Protein AF-D8S563-F1 (afdb_monomer)

Solvent-accessible surface area (backbone atoms only — not comparable to full-atom values): 16709 Å² total; per-residue (Å²): 136,87,82,85,77,80,79,77,65,87,60,56,66,58,53,52,51,52,50,50,52,52,50,52,55,51,49,51,55,50,51,52,51,53,53,51,50,54,53,48,55,52,50,52,53,48,51,53,49,52,51,52,52,51,53,52,50,51,54,51,51,54,52,50,51,51,51,53,53,51,52,50,51,52,52,50,52,51,52,53,51,51,55,51,52,53,53,52,50,56,50,50,52,51,52,49,51,56,49,52,52,51,51,51,56,49,53,55,51,49,52,55,50,53,52,52,51,51,52,51,50,52,53,49,52,54,51,51,52,54,54,48,55,54,51,51,53,54,50,54,50,51,55,50,52,49,53,49,50,50,52,66,74,57,65,84,67,80,97,70,88,80,78,92,73,89,83,87,82,89,82,82,87,83,88,86,81,75,90,88,86,79,89,77,87,84,90,81,83,89,85,91,80,84,88,84,90,81,81,88,80,91,79,89,80,90,76,90,81,82,88,81,91,81,83,82,89,82,81,82,87,81,88,77,87,76,83,85,76,86,87,82,86,87,78,87,82,90,78,85,82,73,91,81,78,92,82,88,81,90,80,89,133

Radius of gyration: 64.76 Å; Cα contacts (8 Å, |Δi|>4): 0; chains: 1; bounding box: 139×70×197 Å

Sequence (253 aa):
MASSRSKIPAYTPALVIGLVVVALLGFQTLRERNSTSAALYQKESEIVKLHLELQEVLKSSEQLQRTVSSLRAEKSKLATDTSSLNSQLAQLEKYRGSTEDRKRNLEETVQSKEEEIEELKEQLGKMQHSAEELRELKQQIRELEEKLKLAQTGGGAGVKKPEAKEFVSGLEDEDPKARNSTALEDEKEDEEARTTEESSKDEDDSKEEDEKNLEEGVEEDNEQDKLDEDSKSAELDLEEGSLGGDNNQEAAE

Organism: Selaginella moellendorffii (NCBI:txid88036)

Mean predicted aligned error: 21.42 Å

pLDDT: mean 73.64, std 22.88, range [34.81, 98.69]

Structure (mmCIF, N/CA/C/O backbone):
data_AF-D8S563-F1
#
_entry.id   AF-D8S563-F1
#
loop_
_atom_site.group_PDB
_atom_site.id
_atom_site.type_symbol
_atom_site.label_atom_id
_atom_site.label_alt_id
_atom_site.label_comp_id
_atom_site.label_asym_id
_atom_site.label_entity_id
_atom_site.label_seq_id
_atom_site.pdbx_PDB_ins_code
_atom_site.Cartn_x
_atom_site.Cartn_y
_atom_site.Cartn_z
_atom_site.occupancy
_atom_site.B_iso_or_equiv
_atom_site.auth_seq_id
_atom_site.auth_comp_id
_atom_site.auth_asym_id
_atom_site.auth_atom_id
_atom_site.pdbx_PDB_model_num
ATOM 1 N N . MET A 1 1 ? 70.559 36.689 -108.516 1.00 41.19 1 MET A N 1
ATOM 2 C CA . MET A 1 1 ? 69.805 36.557 -107.250 1.00 41.19 1 MET A CA 1
ATOM 3 C C . MET A 1 1 ? 69.569 35.074 -106.997 1.00 41.19 1 MET A C 1
ATOM 5 O O . MET A 1 1 ? 68.790 34.463 -107.715 1.00 41.19 1 MET A O 1
ATOM 9 N N . ALA A 1 2 ? 70.346 34.468 -106.096 1.00 43.31 2 ALA A N 1
ATOM 10 C CA . ALA A 1 2 ? 70.343 33.025 -105.858 1.00 43.31 2 ALA A CA 1
ATOM 11 C C . ALA A 1 2 ? 69.232 32.653 -104.864 1.00 43.31 2 ALA A C 1
ATOM 13 O O . ALA A 1 2 ? 69.252 33.082 -103.714 1.00 43.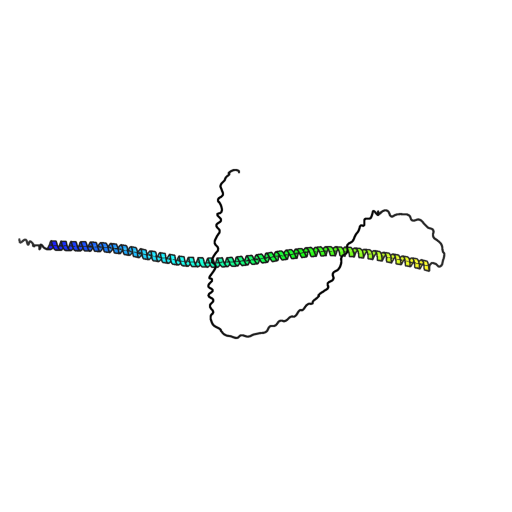31 2 ALA A O 1
ATOM 14 N N . SER A 1 3 ? 68.247 31.884 -105.329 1.00 48.09 3 SER A N 1
ATOM 15 C CA . SER A 1 3 ? 67.162 31.347 -104.507 1.00 48.09 3 SER A CA 1
ATOM 16 C C . SER A 1 3 ? 67.596 29.998 -103.931 1.00 48.09 3 SER A C 1
ATOM 18 O O . SER A 1 3 ? 67.605 28.981 -104.627 1.00 48.09 3 SER A O 1
ATOM 20 N N . SER A 1 4 ? 67.999 29.995 -102.662 1.00 50.34 4 SER A N 1
ATOM 21 C CA . SER A 1 4 ? 68.350 28.787 -101.914 1.00 50.34 4 SER A CA 1
ATOM 22 C C . SER A 1 4 ? 67.080 28.014 -101.549 1.00 50.34 4 SER A C 1
ATOM 24 O O . SER A 1 4 ? 66.474 28.249 -100.507 1.00 50.34 4 SER A O 1
ATOM 26 N N . ARG A 1 5 ? 66.651 27.090 -102.416 1.00 49.00 5 ARG A N 1
ATOM 27 C CA . ARG A 1 5 ? 65.602 26.109 -102.092 1.00 49.00 5 ARG A CA 1
ATOM 28 C C . ARG A 1 5 ? 66.186 25.039 -101.167 1.00 49.00 5 ARG A C 1
ATOM 30 O O . ARG A 1 5 ? 66.913 24.156 -101.621 1.00 49.00 5 ARG A O 1
ATOM 37 N N . SER A 1 6 ? 65.877 25.115 -99.876 1.00 57.94 6 SER A N 1
ATOM 38 C CA . SER A 1 6 ? 66.188 24.068 -98.902 1.00 57.94 6 SER A CA 1
ATOM 39 C C . SER A 1 6 ? 65.400 22.794 -99.236 1.00 57.94 6 SER A C 1
ATOM 41 O O . SER A 1 6 ? 64.171 22.777 -99.259 1.00 57.94 6 SER A O 1
ATOM 43 N N . LYS A 1 7 ? 66.117 21.706 -99.539 1.00 56.81 7 LYS A N 1
ATOM 44 C CA . LYS A 1 7 ? 65.538 20.368 -99.707 1.00 56.81 7 LYS A CA 1
ATOM 45 C C . LYS A 1 7 ? 65.300 19.787 -98.318 1.00 56.81 7 LYS A C 1
ATOM 47 O O . LYS A 1 7 ? 66.243 19.383 -97.644 1.00 56.81 7 LYS A O 1
ATOM 52 N N . ILE A 1 8 ? 64.049 19.789 -97.882 1.00 58.53 8 ILE A N 1
ATOM 53 C CA . ILE A 1 8 ? 63.638 19.147 -96.635 1.00 58.53 8 ILE A CA 1
ATOM 54 C C . ILE A 1 8 ? 63.814 17.622 -96.809 1.00 58.53 8 ILE A C 1
ATOM 56 O O . ILE A 1 8 ? 63.351 17.080 -97.816 1.00 58.53 8 ILE A O 1
ATOM 60 N N . PRO A 1 9 ? 64.489 16.912 -95.885 1.00 59.66 9 PRO A N 1
ATOM 61 C CA . PRO A 1 9 ? 64.649 15.465 -95.976 1.00 59.66 9 PRO A CA 1
ATOM 62 C C . PRO A 1 9 ? 63.290 14.762 -95.844 1.00 59.66 9 PRO A C 1
ATOM 64 O O . PRO A 1 9 ? 62.509 15.057 -94.936 1.00 59.66 9 PRO A O 1
ATOM 67 N N . ALA A 1 10 ? 63.029 13.802 -96.737 1.00 59.72 10 ALA A N 1
ATOM 68 C CA . ALA A 1 10 ? 61.751 13.095 -96.897 1.00 59.72 10 ALA A CA 1
ATOM 69 C C . ALA A 1 10 ? 61.271 12.302 -95.658 1.00 59.72 10 ALA A C 1
ATOM 71 O O . ALA A 1 10 ? 60.146 11.815 -95.640 1.00 59.72 10 ALA A O 1
ATOM 72 N N . TYR A 1 11 ? 62.093 12.204 -94.609 1.00 60.03 11 TYR A N 1
ATOM 73 C CA . TYR A 1 11 ? 61.768 11.540 -93.340 1.00 60.03 11 TYR A CA 1
ATOM 74 C C . TYR A 1 11 ? 61.097 12.461 -92.304 1.00 60.03 11 TYR A C 1
ATOM 76 O O . TYR A 1 11 ? 60.553 11.982 -91.312 1.00 60.03 11 TYR A O 1
ATOM 84 N N . THR A 1 12 ? 61.092 13.778 -92.532 1.00 63.69 12 THR A N 1
ATOM 85 C CA . THR A 1 12 ? 60.457 14.762 -91.634 1.00 63.69 12 THR A CA 1
ATOM 86 C C . THR A 1 12 ? 58.940 14.593 -91.459 1.00 63.69 12 THR A C 1
ATOM 88 O O . THR A 1 12 ? 58.505 14.641 -90.309 1.00 63.69 12 THR A O 1
ATOM 91 N N . PRO A 1 13 ? 58.109 14.332 -92.493 1.00 72.31 13 PRO A N 1
ATOM 92 C CA . PRO A 1 13 ? 56.674 14.143 -92.273 1.00 72.31 13 PRO A CA 1
ATOM 93 C C . PRO A 1 13 ? 56.365 12.857 -91.493 1.00 72.31 13 PRO A C 1
ATOM 95 O O . PRO A 1 13 ? 55.483 12.859 -90.640 1.00 72.31 13 PRO A O 1
ATOM 98 N N . ALA A 1 14 ? 57.116 11.774 -91.720 1.00 73.00 14 ALA A N 1
ATOM 99 C CA . ALA A 1 14 ? 56.900 10.498 -91.036 1.00 73.00 14 ALA A CA 1
ATOM 100 C C . ALA A 1 14 ? 57.204 10.580 -89.529 1.00 73.00 14 ALA A C 1
ATOM 102 O O . ALA A 1 14 ? 56.464 10.029 -88.716 1.00 73.00 14 ALA A O 1
ATOM 103 N N . LEU A 1 15 ? 58.254 11.313 -89.146 1.00 76.12 15 LEU A N 1
ATOM 104 C CA . LEU A 1 15 ? 58.631 11.506 -87.744 1.00 76.12 15 LEU A CA 1
ATOM 105 C C . LEU A 1 15 ? 57.594 12.363 -87.000 1.00 76.12 15 LEU A C 1
ATOM 107 O O . LEU A 1 15 ? 57.207 12.032 -85.883 1.00 76.12 15 LEU A O 1
ATOM 111 N N . VAL A 1 16 ? 57.075 13.410 -87.650 1.00 78.56 16 VAL A N 1
ATOM 112 C CA . VAL A 1 16 ? 56.000 14.247 -87.092 1.00 78.56 16 VAL A CA 1
ATOM 113 C C . VAL A 1 16 ? 54.720 13.433 -86.891 1.00 78.56 16 VAL A C 1
ATOM 115 O O . VAL A 1 16 ? 54.117 13.512 -85.824 1.00 78.56 16 VAL A O 1
ATOM 118 N N . ILE A 1 17 ? 54.334 12.601 -87.864 1.00 77.88 17 ILE A N 1
ATOM 119 C CA . ILE A 1 17 ? 53.156 11.729 -87.740 1.00 77.88 17 ILE A CA 1
ATOM 120 C C . ILE A 1 17 ? 53.335 10.726 -86.590 1.00 77.88 17 ILE A C 1
ATOM 122 O O . ILE A 1 17 ? 52.426 10.569 -85.777 1.00 77.88 17 ILE A O 1
ATOM 126 N N . GLY A 1 18 ? 54.510 10.099 -86.466 1.00 78.81 18 GLY A N 1
ATOM 127 C CA . GLY A 1 18 ? 54.807 9.187 -85.357 1.00 78.81 18 GLY A CA 1
ATOM 128 C C . GLY A 1 18 ? 54.696 9.860 -83.983 1.00 78.81 18 GLY A C 1
ATOM 129 O O . GLY A 1 18 ? 54.088 9.303 -83.070 1.00 78.81 18 GLY A O 1
ATOM 130 N N . LEU A 1 19 ? 55.206 11.087 -83.848 1.00 79.69 19 LEU A N 1
ATOM 131 C CA . LEU A 1 19 ? 55.143 11.860 -82.602 1.00 79.69 19 LEU A CA 1
ATOM 132 C C . LEU A 1 19 ? 53.696 12.245 -82.246 1.00 79.69 19 LEU A C 1
ATOM 134 O O . LEU A 1 19 ? 53.300 12.144 -81.088 1.00 79.69 19 LEU A O 1
ATOM 138 N N . VAL A 1 20 ? 52.879 12.604 -83.242 1.00 82.88 20 VAL A N 1
ATOM 139 C CA . VAL A 1 20 ? 51.449 12.902 -83.049 1.00 82.88 20 VAL A CA 1
ATOM 140 C C . VAL A 1 20 ? 50.676 11.666 -82.586 1.00 82.88 20 VAL A C 1
ATOM 142 O O . VAL A 1 20 ? 49.865 11.769 -81.670 1.00 82.88 20 VAL A O 1
ATOM 145 N N . VAL A 1 21 ? 50.940 10.489 -83.159 1.00 81.94 21 VAL A N 1
ATOM 146 C CA . VAL A 1 21 ? 50.274 9.241 -82.744 1.00 81.94 21 VAL A CA 1
ATOM 147 C C . VAL A 1 21 ? 50.657 8.859 -81.311 1.00 81.94 21 VAL A C 1
ATOM 149 O O . VAL A 1 21 ? 49.777 8.532 -80.516 1.00 81.94 21 VAL A O 1
ATOM 152 N N . VAL A 1 22 ? 51.939 8.964 -80.944 1.00 82.00 22 VAL A N 1
ATOM 153 C CA . VAL A 1 22 ? 52.400 8.719 -79.564 1.00 82.00 22 VAL A CA 1
ATOM 154 C C . VAL A 1 22 ? 51.791 9.729 -78.587 1.00 82.00 22 VAL A C 1
ATOM 156 O O . VAL A 1 22 ? 51.359 9.343 -77.503 1.00 82.00 22 VAL A O 1
ATOM 159 N N . ALA A 1 23 ? 51.687 11.003 -78.974 1.00 80.06 23 ALA A N 1
ATOM 160 C CA . ALA A 1 23 ? 51.049 12.031 -78.156 1.00 80.06 23 ALA A CA 1
ATOM 161 C C . ALA A 1 23 ? 49.544 11.776 -77.966 1.00 80.06 23 ALA A C 1
ATOM 163 O O . ALA A 1 23 ? 49.038 11.937 -76.858 1.00 80.06 23 ALA A O 1
ATOM 164 N N . LEU A 1 24 ? 48.830 11.333 -79.006 1.00 78.38 24 LEU A N 1
ATOM 165 C CA . LEU A 1 24 ? 47.406 10.992 -78.920 1.00 78.38 24 LEU A CA 1
ATOM 166 C C . LEU A 1 24 ? 47.159 9.749 -78.055 1.00 78.38 24 LEU A C 1
ATOM 168 O O . LEU A 1 24 ? 46.260 9.770 -77.216 1.00 78.38 24 LEU A O 1
ATOM 172 N N . LEU A 1 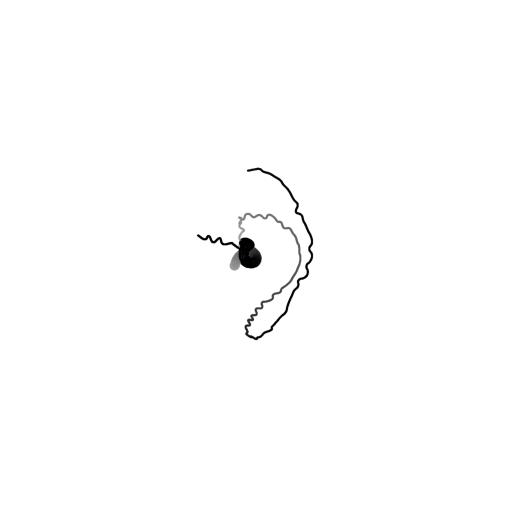25 ? 47.975 8.701 -78.206 1.00 77.56 25 LEU A N 1
ATOM 173 C CA . LEU A 1 25 ? 47.912 7.502 -77.361 1.00 77.56 25 LEU A CA 1
ATOM 174 C C . LEU A 1 25 ? 48.232 7.828 -75.895 1.00 77.56 25 LEU A C 1
ATOM 176 O O . LEU A 1 25 ? 47.520 7.382 -74.993 1.00 77.56 25 LEU A O 1
ATOM 180 N N . GLY A 1 26 ? 49.255 8.656 -75.655 1.00 76.06 26 GLY A N 1
ATOM 181 C CA . GLY A 1 26 ? 49.602 9.157 -74.325 1.00 76.06 26 GLY A CA 1
ATOM 182 C C . GLY A 1 26 ? 48.497 10.021 -73.712 1.00 76.06 26 GLY A C 1
ATOM 183 O O . GLY A 1 26 ? 48.208 9.911 -72.525 1.00 76.06 26 GLY A O 1
ATOM 184 N N . PH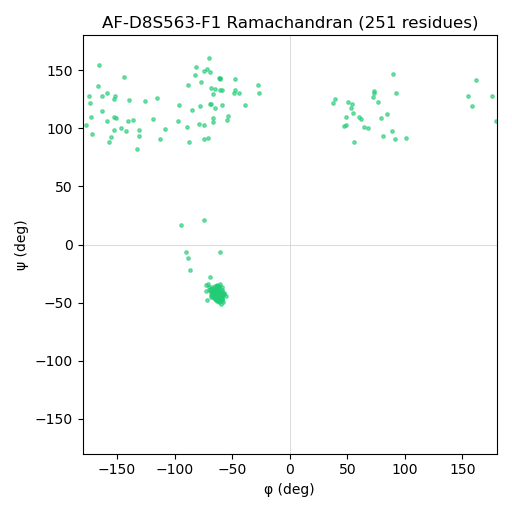E A 1 27 ? 47.819 10.843 -74.516 1.00 77.19 27 PHE A N 1
ATOM 185 C CA . PHE A 1 27 ? 46.713 11.683 -74.057 1.00 77.19 27 PHE A CA 1
ATOM 186 C C . PHE A 1 27 ? 45.457 10.871 -73.708 1.00 77.19 27 PHE A C 1
ATOM 188 O O . PHE A 1 27 ? 44.802 11.165 -72.709 1.00 77.19 27 PHE A O 1
ATOM 195 N N . GLN A 1 28 ? 45.130 9.832 -74.484 1.00 74.31 28 GLN A N 1
ATOM 196 C CA . GLN A 1 28 ? 44.014 8.928 -74.174 1.00 74.31 28 GLN A CA 1
ATOM 197 C C . GLN A 1 28 ? 44.246 8.183 -72.855 1.00 74.31 28 GLN A C 1
ATOM 199 O O . GLN A 1 28 ? 43.391 8.228 -71.972 1.00 74.31 28 GLN A O 1
ATOM 204 N N . THR A 1 29 ? 45.438 7.610 -72.670 1.00 73.38 29 THR A N 1
ATOM 205 C CA . THR A 1 29 ? 45.805 6.950 -71.405 1.00 73.38 29 THR A CA 1
ATOM 206 C C . THR A 1 29 ? 45.834 7.922 -70.223 1.00 73.38 29 THR A C 1
ATOM 208 O O . THR A 1 29 ? 45.426 7.560 -69.121 1.00 73.38 29 THR A O 1
ATOM 211 N N . LEU A 1 30 ? 46.251 9.176 -70.417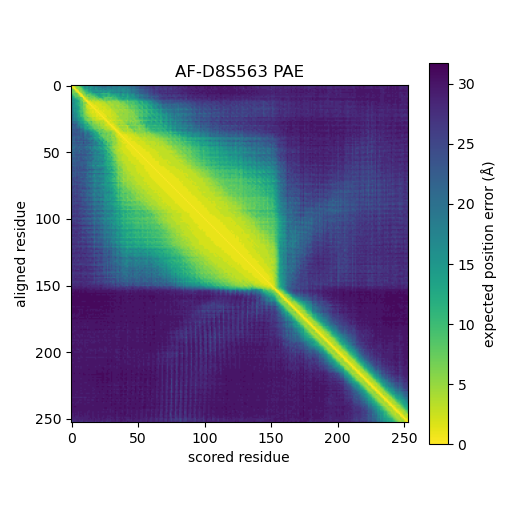 1.00 68.50 30 LEU A N 1
ATOM 212 C CA . LEU A 1 30 ? 46.225 10.188 -69.354 1.00 68.50 30 LEU A CA 1
ATOM 213 C C . LEU A 1 30 ? 44.793 10.619 -68.989 1.00 68.50 30 LEU A C 1
ATOM 215 O O . LEU A 1 30 ? 44.492 10.840 -67.816 1.00 68.50 30 LEU A O 1
ATOM 219 N N . ARG A 1 31 ? 43.892 10.699 -69.976 1.00 74.94 31 ARG A N 1
ATOM 220 C CA . ARG A 1 31 ? 42.474 11.025 -69.764 1.00 74.94 31 ARG A CA 1
ATOM 221 C C . ARG A 1 31 ? 41.752 9.932 -68.978 1.00 74.94 31 ARG A C 1
ATOM 223 O O . ARG A 1 31 ? 41.005 10.257 -68.056 1.00 74.94 31 ARG A O 1
ATOM 230 N N . GLU A 1 32 ? 41.999 8.666 -69.304 1.00 73.19 32 GLU A N 1
ATOM 231 C CA . GLU A 1 32 ? 41.456 7.526 -68.557 1.00 73.19 32 GLU A CA 1
ATOM 232 C C . GLU A 1 32 ? 41.946 7.543 -67.106 1.00 73.19 32 GLU A C 1
ATOM 234 O O . GLU A 1 32 ? 41.124 7.516 -66.190 1.00 73.19 32 GLU A O 1
ATOM 239 N N . ARG A 1 33 ? 43.255 7.736 -66.883 1.00 70.50 33 ARG A N 1
ATOM 240 C CA . ARG A 1 33 ? 43.828 7.841 -65.530 1.00 70.50 33 ARG A CA 1
ATOM 241 C C . ARG A 1 33 ? 43.227 8.990 -64.723 1.00 70.50 33 ARG A C 1
ATOM 243 O O . ARG A 1 33 ? 42.885 8.799 -63.560 1.00 70.50 33 ARG A O 1
ATOM 250 N N . ASN A 1 34 ? 43.025 10.157 -65.332 1.00 72.50 34 ASN A N 1
ATOM 251 C CA . ASN A 1 34 ? 42.395 11.289 -64.649 1.00 72.50 34 ASN A CA 1
ATOM 252 C C . ASN A 1 34 ? 40.928 11.008 -64.280 1.00 72.50 34 ASN A C 1
ATOM 254 O O . ASN A 1 34 ? 40.493 11.391 -63.196 1.00 72.50 34 ASN A O 1
ATOM 258 N N . SER A 1 35 ? 40.175 10.306 -65.136 1.00 74.69 35 SER A N 1
ATOM 259 C CA . SER A 1 35 ? 38.793 9.911 -64.829 1.00 74.69 35 SER A CA 1
ATOM 260 C C . SER A 1 35 ? 38.709 8.866 -63.712 1.00 74.69 35 SER A C 1
ATOM 262 O O . SER A 1 35 ? 37.850 8.973 -62.837 1.00 74.69 35 SER A O 1
ATOM 264 N N . THR A 1 36 ? 39.647 7.912 -63.674 1.00 79.38 36 THR A N 1
ATOM 265 C CA . THR A 1 36 ? 39.731 6.929 -62.588 1.00 79.38 36 THR A CA 1
ATOM 266 C C . THR A 1 36 ? 40.145 7.578 -61.273 1.00 79.38 36 THR A C 1
ATOM 268 O O . THR A 1 36 ? 39.578 7.244 -60.239 1.00 79.38 36 THR A O 1
ATOM 271 N N . SER A 1 37 ? 41.059 8.553 -61.296 1.00 81.00 37 SER A N 1
ATOM 272 C CA . SER A 1 37 ? 41.443 9.296 -60.091 1.00 81.00 37 SER A CA 1
ATOM 273 C C . SER A 1 37 ? 40.267 10.088 -59.522 1.00 81.00 37 SER A C 1
ATOM 275 O O . SER A 1 37 ? 40.038 10.051 -58.320 1.00 81.00 37 SER A O 1
ATOM 277 N N . ALA A 1 38 ? 39.472 10.752 -60.367 1.00 83.19 38 ALA A N 1
ATOM 278 C CA . ALA A 1 38 ? 38.276 11.469 -59.918 1.00 83.19 38 ALA A CA 1
ATOM 279 C C . ALA A 1 38 ? 37.233 10.532 -59.278 1.00 83.19 38 ALA A C 1
ATOM 281 O O . ALA A 1 38 ? 36.669 10.861 -58.234 1.00 83.19 38 ALA A O 1
ATOM 282 N N . ALA A 1 39 ? 37.015 9.348 -59.862 1.00 86.19 39 ALA A N 1
ATOM 283 C CA . ALA A 1 39 ? 36.129 8.334 -59.291 1.00 86.19 39 ALA A CA 1
ATOM 284 C C . ALA A 1 39 ? 36.654 7.786 -57.951 1.00 86.19 39 ALA A C 1
ATOM 286 O O . ALA A 1 39 ? 35.868 7.572 -57.028 1.00 86.19 39 ALA A O 1
ATOM 287 N N . LEU A 1 40 ? 37.973 7.604 -57.820 1.00 88.88 40 LEU A N 1
ATOM 288 C CA . LEU A 1 40 ? 38.608 7.200 -56.564 1.00 88.88 40 LEU A CA 1
ATOM 289 C C . LEU A 1 40 ? 38.416 8.255 -55.473 1.00 88.88 40 LEU A C 1
ATOM 291 O O . LEU A 1 40 ? 37.953 7.905 -54.394 1.00 88.88 40 LEU A O 1
ATOM 295 N N . TYR A 1 41 ? 38.651 9.538 -55.765 1.00 89.19 41 TYR A N 1
ATOM 296 C CA . TYR A 1 41 ? 38.417 10.617 -54.796 1.00 89.19 41 TYR A CA 1
ATOM 297 C C . TYR A 1 41 ? 36.962 10.679 -54.322 1.00 89.19 41 TYR A C 1
ATOM 299 O O . TYR A 1 41 ? 36.696 10.880 -53.137 1.00 89.19 41 TYR A O 1
ATOM 307 N N . GLN A 1 42 ? 36.001 10.472 -55.228 1.00 92.75 42 GLN A N 1
ATOM 308 C CA . GLN A 1 42 ? 34.591 10.408 -54.851 1.00 92.75 42 GLN A CA 1
ATOM 309 C C . GLN A 1 42 ? 34.319 9.223 -53.915 1.00 92.75 42 GLN A C 1
ATOM 311 O O . GLN A 1 42 ? 33.646 9.392 -52.897 1.00 92.75 42 GLN A O 1
ATOM 316 N N . LYS A 1 43 ? 34.867 8.043 -54.221 1.00 93.38 43 LYS A N 1
ATOM 317 C CA . LYS A 1 43 ? 34.703 6.848 -53.384 1.00 93.38 43 LYS A CA 1
ATOM 318 C C . LYS A 1 43 ? 35.371 6.999 -52.021 1.00 93.38 43 LYS A C 1
ATOM 320 O O . LYS A 1 43 ? 34.766 6.634 -51.022 1.00 93.38 43 LYS A O 1
ATOM 325 N N . GLU A 1 44 ? 36.552 7.602 -51.955 1.00 93.56 44 GLU A N 1
ATOM 326 C CA . GLU A 1 44 ? 37.215 7.934 -50.690 1.00 93.56 44 GLU A CA 1
ATOM 327 C C . GLU A 1 44 ? 36.370 8.901 -49.851 1.00 93.56 44 GLU A C 1
ATOM 329 O O . GLU A 1 44 ? 36.183 8.671 -48.657 1.00 93.56 44 GLU A O 1
ATOM 334 N N . SER A 1 45 ? 35.783 9.932 -50.468 1.00 93.75 45 SER A N 1
ATOM 335 C CA . SER A 1 45 ? 34.893 10.866 -49.763 1.00 93.75 45 SER A CA 1
ATOM 336 C C . SER A 1 45 ? 33.633 10.185 -49.211 1.00 93.75 45 SER A C 1
ATOM 338 O O . SER A 1 45 ? 33.208 10.472 -48.092 1.00 93.75 45 SER A O 1
ATOM 340 N N . GLU A 1 46 ? 33.065 9.238 -49.964 1.00 96.00 46 GLU A N 1
ATOM 341 C CA . GLU A 1 46 ? 31.904 8.443 -49.558 1.00 96.00 46 GLU A CA 1
ATOM 342 C C . GLU A 1 46 ? 32.258 7.498 -48.402 1.00 96.00 46 GLU A C 1
ATOM 344 O O . GLU A 1 46 ? 31.513 7.422 -47.428 1.00 96.00 46 GLU A O 1
ATOM 349 N N . ILE A 1 47 ? 33.427 6.850 -48.456 1.00 96.12 47 ILE A N 1
ATOM 350 C CA . ILE A 1 47 ? 33.942 6.002 -47.370 1.00 96.12 47 ILE A CA 1
ATOM 351 C C . ILE A 1 47 ? 34.119 6.816 -46.087 1.00 96.12 47 ILE A C 1
ATOM 353 O O . ILE A 1 47 ? 33.686 6.375 -45.024 1.00 96.12 47 ILE A O 1
ATOM 357 N N . VAL A 1 48 ? 34.714 8.010 -46.170 1.00 96.44 48 VAL A N 1
ATOM 358 C CA . VAL A 1 48 ? 34.879 8.892 -45.003 1.00 96.44 48 VAL A CA 1
ATOM 359 C C . VAL A 1 48 ? 33.520 9.290 -44.429 1.00 96.44 48 VAL A C 1
ATOM 361 O O . VAL A 1 48 ? 33.333 9.241 -43.215 1.00 96.44 48 VAL A O 1
ATOM 364 N N . LYS A 1 49 ? 32.550 9.632 -45.285 1.00 97.00 49 LYS A N 1
ATOM 365 C CA . LYS A 1 49 ? 31.194 9.978 -44.848 1.00 97.00 49 LYS A CA 1
ATOM 366 C C . LYS A 1 49 ? 30.508 8.808 -44.134 1.00 97.00 49 LYS A C 1
ATOM 368 O O . LYS A 1 49 ? 30.016 8.989 -43.025 1.00 97.00 49 LYS A O 1
ATOM 373 N N . LEU A 1 50 ? 30.529 7.616 -44.729 1.00 97.31 50 LEU A N 1
ATOM 374 C CA . LEU A 1 50 ? 29.954 6.409 -44.128 1.00 97.31 50 LEU A CA 1
ATOM 375 C C . LEU A 1 50 ? 30.637 6.050 -42.806 1.00 97.31 50 LEU A C 1
ATOM 377 O O . LEU A 1 50 ? 29.973 5.616 -41.871 1.00 97.31 50 LEU A O 1
ATOM 381 N N . HIS A 1 51 ? 31.952 6.251 -42.701 1.00 96.25 51 HIS A N 1
ATOM 382 C CA . HIS A 1 51 ? 32.681 6.011 -41.459 1.00 96.25 51 HIS A CA 1
ATOM 383 C C . HIS A 1 51 ? 32.221 6.946 -40.332 1.00 96.25 51 HIS A C 1
ATOM 385 O O . HIS A 1 51 ? 32.036 6.498 -39.201 1.00 96.25 51 HIS A O 1
ATOM 391 N N . LEU A 1 52 ? 31.987 8.226 -40.642 1.00 97.00 52 LEU A N 1
ATOM 392 C CA . LEU A 1 52 ? 31.457 9.196 -39.681 1.00 97.00 52 LEU A CA 1
ATOM 393 C C . LEU A 1 52 ? 30.025 8.852 -39.254 1.00 97.00 52 LEU A C 1
ATOM 395 O O . LEU A 1 52 ? 29.745 8.835 -38.057 1.00 97.00 52 LEU A O 1
ATOM 399 N N . GLU A 1 53 ? 29.150 8.520 -40.207 1.00 97.31 53 GLU A N 1
ATOM 400 C CA . GLU A 1 53 ? 27.772 8.095 -39.919 1.00 97.31 53 GLU A CA 1
ATOM 401 C C . GLU A 1 53 ? 27.752 6.831 -39.047 1.00 97.31 53 GLU A C 1
ATOM 403 O O . GLU A 1 53 ? 27.023 6.765 -38.060 1.00 97.31 53 GLU A O 1
ATOM 408 N N . LEU A 1 54 ? 28.607 5.847 -39.341 1.00 97.19 54 LEU A N 1
ATOM 409 C CA . LEU A 1 54 ? 28.716 4.623 -38.548 1.00 97.19 54 LEU A CA 1
ATOM 410 C C . LEU A 1 54 ? 29.197 4.919 -37.121 1.00 97.19 54 LEU A C 1
ATOM 412 O O . LEU A 1 54 ? 28.666 4.357 -36.163 1.00 97.19 54 LEU A O 1
ATOM 416 N N . GLN A 1 55 ? 30.157 5.830 -36.956 1.00 97.38 55 GLN A N 1
ATOM 417 C CA . GLN A 1 55 ? 30.626 6.245 -35.634 1.00 97.38 55 GLN A CA 1
ATOM 418 C C . GLN A 1 55 ? 29.528 6.961 -34.830 1.00 97.38 55 GLN A C 1
ATOM 420 O O . GLN A 1 55 ? 29.427 6.770 -33.616 1.00 97.38 55 GLN A O 1
ATOM 425 N N . GLU A 1 56 ? 28.708 7.785 -35.480 1.00 97.25 56 GLU A N 1
ATOM 426 C CA . GLU A 1 56 ? 27.565 8.448 -34.850 1.00 97.25 56 GLU A CA 1
ATOM 427 C C . GLU A 1 56 ? 26.486 7.441 -34.436 1.00 97.25 56 GLU A C 1
ATOM 429 O O . GLU A 1 56 ? 26.036 7.456 -33.288 1.00 97.25 56 GLU A O 1
ATOM 434 N N . VAL A 1 57 ? 26.150 6.500 -35.323 1.00 97.44 57 VAL A N 1
ATOM 435 C CA . VAL A 1 57 ? 25.211 5.413 -35.025 1.00 97.44 57 VAL A CA 1
ATOM 436 C C . VAL A 1 57 ? 25.704 4.585 -33.839 1.00 97.44 57 VAL A C 1
ATOM 438 O O . VAL A 1 57 ? 24.926 4.349 -32.917 1.00 97.44 57 VAL A O 1
ATOM 441 N N . LEU A 1 58 ? 26.987 4.214 -33.789 1.00 97.00 58 LEU A N 1
ATOM 442 C CA . LEU A 1 58 ? 27.556 3.482 -32.651 1.00 97.00 58 LEU A CA 1
ATOM 443 C C . LEU A 1 58 ? 27.415 4.258 -31.336 1.00 97.00 58 LEU A C 1
ATOM 445 O O . LEU A 1 58 ? 26.939 3.700 -30.349 1.00 97.00 58 LEU A O 1
ATOM 449 N N . LYS A 1 59 ? 27.746 5.556 -31.325 1.00 97.31 59 LYS A N 1
ATOM 450 C CA . LYS A 1 59 ? 27.574 6.405 -30.132 1.00 97.31 59 LYS A CA 1
ATOM 451 C C . LYS A 1 59 ? 26.114 6.468 -29.685 1.00 97.31 59 LYS A C 1
ATOM 453 O O . LYS A 1 59 ? 25.837 6.344 -28.493 1.00 97.31 59 LYS A O 1
ATOM 458 N N . SER A 1 60 ? 25.187 6.633 -30.628 1.00 97.88 60 SER A N 1
ATOM 459 C CA . SER A 1 60 ? 23.752 6.663 -30.330 1.00 97.88 60 SER A CA 1
ATOM 460 C C . SER A 1 60 ? 23.250 5.315 -29.797 1.00 97.88 60 SER A C 1
ATOM 462 O O . SER A 1 60 ? 22.482 5.278 -28.838 1.00 97.88 60 SER A O 1
ATOM 464 N N . SER A 1 61 ? 23.752 4.203 -30.345 1.00 97.69 61 SER A N 1
ATOM 465 C CA . SER A 1 61 ? 23.427 2.845 -29.909 1.00 97.69 61 SER A CA 1
ATOM 466 C C . SER A 1 61 ? 23.918 2.585 -28.487 1.00 97.69 61 SER A C 1
ATOM 468 O O . SER A 1 61 ? 23.172 2.046 -27.673 1.00 97.69 61 SER A O 1
ATOM 470 N N . GLU A 1 62 ? 25.139 3.006 -28.147 1.00 98.00 62 GLU A N 1
ATOM 471 C CA . GLU A 1 62 ? 25.658 2.905 -26.778 1.00 98.00 62 GLU A CA 1
ATOM 472 C C . GLU A 1 62 ? 24.832 3.735 -25.789 1.00 98.00 62 GLU A C 1
ATOM 474 O O . GLU A 1 62 ? 24.526 3.276 -24.687 1.00 98.00 62 GLU A O 1
ATOM 479 N N . GLN A 1 63 ? 24.452 4.959 -26.168 1.00 97.94 63 GLN A N 1
ATOM 480 C CA . GLN A 1 63 ? 23.594 5.808 -25.341 1.00 97.94 63 GLN A CA 1
ATOM 481 C C . GLN A 1 63 ? 22.227 5.163 -25.118 1.00 97.94 63 GLN A C 1
ATOM 483 O O . GLN A 1 63 ? 21.765 5.098 -23.979 1.00 97.94 63 GLN A O 1
ATOM 488 N N . LEU A 1 64 ? 21.613 4.633 -26.176 1.00 98.19 64 LEU A N 1
ATOM 489 C CA . LEU A 1 64 ? 20.329 3.948 -26.093 1.00 98.19 64 LEU A CA 1
ATOM 490 C C . LEU A 1 64 ? 20.418 2.681 -25.234 1.00 98.19 64 LEU A C 1
ATOM 492 O O . LEU A 1 64 ? 19.534 2.401 -24.431 1.00 98.19 64 LEU A O 1
ATOM 496 N N . GLN A 1 65 ? 21.511 1.926 -25.336 1.00 98.38 65 GLN A N 1
ATOM 497 C CA . GLN A 1 65 ? 21.729 0.762 -24.485 1.00 98.38 65 GLN A CA 1
ATOM 498 C C . GLN A 1 65 ? 21.833 1.157 -23.005 1.00 98.38 65 GLN A C 1
ATOM 500 O O . GLN A 1 65 ? 21.260 0.482 -22.147 1.00 98.38 65 GLN A O 1
ATOM 505 N N . ARG A 1 66 ? 22.515 2.267 -22.690 1.00 98.00 66 ARG A N 1
ATOM 506 C CA . ARG A 1 66 ? 22.593 2.792 -21.316 1.00 98.00 66 ARG A CA 1
ATOM 507 C C . ARG A 1 66 ? 21.223 3.222 -20.794 1.00 98.00 66 ARG A C 1
ATOM 509 O O . ARG A 1 66 ? 20.876 2.861 -19.671 1.00 98.00 66 ARG A O 1
ATOM 516 N N . THR A 1 67 ? 20.426 3.939 -21.590 1.00 98.25 67 THR A N 1
ATOM 517 C CA . THR A 1 67 ? 19.084 4.376 -21.164 1.00 98.25 67 THR A CA 1
ATOM 518 C C . THR A 1 67 ? 18.145 3.195 -20.960 1.00 98.25 67 THR A C 1
ATOM 520 O O . THR A 1 67 ? 17.448 3.142 -19.951 1.00 98.25 67 THR A O 1
ATOM 523 N N . VAL A 1 68 ? 18.176 2.201 -21.849 1.00 98.44 68 VAL A N 1
ATOM 524 C CA . VAL A 1 68 ? 17.384 0.974 -21.706 1.00 98.44 68 VAL A CA 1
ATOM 525 C C . VAL A 1 68 ? 17.762 0.217 -20.430 1.00 98.44 68 VAL A C 1
ATOM 527 O O . VAL A 1 68 ? 16.875 -0.239 -19.708 1.00 98.44 68 VAL A O 1
ATOM 530 N N . SER A 1 69 ? 19.052 0.098 -20.112 1.00 98.25 69 SER A N 1
ATOM 531 C CA . SER A 1 69 ? 19.498 -0.533 -18.862 1.00 98.25 69 SER A CA 1
ATOM 532 C C . SER A 1 69 ? 19.035 0.241 -17.624 1.00 98.25 69 SER A C 1
ATOM 534 O O . SER A 1 69 ? 18.543 -0.374 -16.680 1.00 98.25 69 SER A O 1
ATOM 536 N N . SER A 1 70 ? 19.111 1.577 -17.649 1.00 98.38 70 SER A N 1
ATOM 537 C CA . SER A 1 70 ? 18.607 2.433 -16.564 1.00 98.38 70 SER A CA 1
ATOM 538 C C . SER A 1 70 ? 17.103 2.254 -16.355 1.00 98.38 70 SER A C 1
ATOM 540 O O . SER A 1 70 ? 16.658 2.006 -15.239 1.00 98.38 70 SER A O 1
ATOM 542 N N . LEU A 1 71 ? 16.319 2.287 -17.436 1.00 98.44 71 LEU A N 1
ATOM 543 C CA . LEU A 1 71 ? 14.868 2.101 -17.377 1.00 98.44 71 LEU A CA 1
ATOM 544 C C . LEU A 1 71 ? 14.481 0.709 -16.869 1.00 98.44 71 LEU A C 1
ATOM 546 O O . LEU A 1 71 ? 13.502 0.567 -16.141 1.00 98.44 71 LEU A O 1
ATOM 550 N N . ARG A 1 72 ? 15.243 -0.335 -17.218 1.00 98.38 72 ARG A N 1
ATOM 551 C CA . ARG A 1 72 ? 15.026 -1.680 -16.659 1.00 98.38 72 ARG A CA 1
ATOM 552 C C . ARG A 1 72 ? 15.285 -1.717 -15.156 1.00 98.38 72 ARG A C 1
ATOM 554 O O . ARG A 1 72 ? 14.498 -2.330 -14.438 1.00 98.38 72 ARG A O 1
ATOM 561 N N . ALA A 1 73 ? 16.345 -1.060 -14.686 1.00 98.19 73 ALA A N 1
ATOM 562 C CA . ALA A 1 73 ? 16.646 -0.970 -13.261 1.00 98.19 73 ALA A CA 1
ATOM 563 C C . ALA A 1 73 ? 15.546 -0.208 -12.501 1.00 98.19 73 ALA A C 1
ATOM 565 O O . ALA A 1 73 ? 15.056 -0.693 -11.483 1.00 98.19 73 ALA A O 1
ATOM 566 N N . GLU A 1 74 ? 15.091 0.928 -13.034 1.00 98.56 74 GLU A N 1
ATOM 567 C CA . GLU A 1 74 ? 13.981 1.699 -12.462 1.00 98.56 74 GLU A CA 1
ATOM 568 C C . GLU A 1 74 ? 12.674 0.905 -12.443 1.00 98.56 74 GLU A C 1
ATOM 570 O O . GLU A 1 74 ? 11.994 0.868 -11.420 1.00 98.56 74 GLU A O 1
ATOM 575 N N . LYS A 1 75 ? 12.344 0.206 -13.536 1.00 98.50 75 LYS A N 1
ATOM 576 C CA . LYS A 1 75 ? 11.166 -0.668 -13.599 1.00 98.50 75 LYS A CA 1
ATOM 577 C C . LYS A 1 75 ? 11.226 -1.767 -12.538 1.00 98.50 75 LYS A C 1
ATOM 579 O O . LYS A 1 75 ? 10.212 -2.046 -11.904 1.00 98.50 75 LYS A O 1
ATOM 584 N N . SER A 1 76 ? 12.392 -2.385 -12.353 1.00 98.12 76 SER A N 1
ATOM 585 C CA . SER A 1 76 ? 12.596 -3.413 -11.327 1.00 98.12 76 SER A CA 1
ATOM 586 C C . SER A 1 76 ? 12.370 -2.845 -9.924 1.00 98.12 76 SER A C 1
ATOM 588 O O . SER A 1 76 ? 11.583 -3.394 -9.157 1.00 98.12 76 SER A O 1
ATOM 590 N N . LYS A 1 77 ? 12.963 -1.681 -9.628 1.00 98.56 77 LYS A N 1
ATOM 591 C CA . LYS A 1 77 ? 12.769 -0.978 -8.355 1.00 98.56 77 LYS A CA 1
ATOM 592 C C . LYS A 1 77 ? 11.298 -0.626 -8.109 1.00 98.56 77 LYS A C 1
ATOM 594 O O . LYS A 1 77 ? 10.772 -0.849 -7.025 1.00 98.56 77 LYS A O 1
ATOM 599 N N . LEU A 1 78 ? 10.603 -0.123 -9.126 1.00 98.38 78 LEU A N 1
ATOM 600 C CA . LEU A 1 78 ? 9.189 0.215 -8.993 1.00 98.38 78 LEU A CA 1
ATOM 601 C C . LEU A 1 78 ? 8.326 -1.031 -8.740 1.00 98.38 78 LEU A C 1
ATOM 603 O O . LEU A 1 78 ? 7.369 -0.973 -7.968 1.00 98.38 78 LEU A O 1
ATOM 607 N N . ALA A 1 79 ? 8.670 -2.168 -9.350 1.00 98.31 79 ALA A N 1
ATOM 608 C CA . ALA A 1 79 ? 7.992 -3.434 -9.095 1.00 98.31 79 ALA A CA 1
ATOM 609 C C . ALA A 1 79 ? 8.195 -3.908 -7.646 1.00 98.31 79 ALA A C 1
ATOM 611 O O . ALA A 1 79 ? 7.228 -4.320 -7.001 1.00 98.31 79 ALA A O 1
ATOM 612 N N . THR A 1 80 ? 9.414 -3.795 -7.104 1.00 98.31 80 THR A N 1
ATOM 613 C CA . THR A 1 80 ? 9.682 -4.137 -5.698 1.00 98.31 80 THR A CA 1
ATOM 614 C C . THR A 1 80 ? 8.952 -3.206 -4.735 1.00 98.31 80 THR A C 1
ATOM 616 O O . THR A 1 80 ? 8.336 -3.679 -3.780 1.00 98.31 80 THR A O 1
ATOM 619 N N . ASP A 1 81 ? 8.941 -1.901 -5.019 1.00 98.50 81 ASP A N 1
ATOM 620 C CA . ASP A 1 81 ? 8.243 -0.906 -4.200 1.00 98.50 81 ASP A CA 1
ATOM 621 C C . ASP A 1 81 ? 6.728 -1.166 -4.201 1.00 98.50 81 ASP A C 1
ATOM 623 O O . ASP A 1 81 ? 6.090 -1.166 -3.149 1.00 98.50 81 ASP A O 1
ATOM 627 N N . THR A 1 82 ? 6.158 -1.491 -5.367 1.00 98.44 82 THR A N 1
ATOM 628 C CA . THR A 1 82 ? 4.738 -1.858 -5.507 1.00 98.44 82 THR A CA 1
ATOM 629 C C . THR A 1 82 ? 4.401 -3.112 -4.699 1.00 98.44 82 THR A C 1
ATOM 631 O O . THR A 1 82 ? 3.398 -3.143 -3.987 1.00 98.44 82 THR A O 1
ATOM 634 N N . SER A 1 83 ? 5.245 -4.146 -4.761 1.00 98.06 83 SER A N 1
ATOM 635 C CA . SER A 1 83 ? 5.051 -5.368 -3.973 1.00 98.06 83 SER A CA 1
ATOM 636 C C . SER A 1 83 ? 5.110 -5.096 -2.466 1.00 98.06 83 SER A C 1
ATOM 638 O O . SER A 1 83 ? 4.319 -5.657 -1.707 1.00 98.06 83 SER A O 1
ATOM 640 N N . SER A 1 84 ? 6.031 -4.232 -2.031 1.00 98.38 84 SER A N 1
ATOM 641 C CA . SER A 1 84 ? 6.163 -3.824 -0.630 1.00 98.38 84 SER A CA 1
ATOM 642 C C . SER A 1 84 ? 4.918 -3.075 -0.145 1.00 98.38 84 SER A C 1
ATOM 644 O O . SER A 1 84 ? 4.335 -3.440 0.877 1.00 98.38 84 SER A O 1
ATOM 646 N N . LEU A 1 85 ? 4.445 -2.096 -0.924 1.00 98.44 85 LEU A N 1
ATOM 647 C CA . LEU A 1 85 ? 3.232 -1.333 -0.618 1.00 98.44 85 LEU A CA 1
ATOM 648 C C . LEU A 1 85 ? 1.990 -2.227 -0.539 1.00 98.44 85 LEU A C 1
ATOM 650 O O . LEU A 1 85 ? 1.199 -2.086 0.390 1.00 98.44 85 LEU A O 1
ATOM 654 N N . ASN A 1 86 ? 1.841 -3.189 -1.452 1.00 98.25 86 ASN A N 1
ATOM 655 C CA . ASN A 1 86 ? 0.731 -4.143 -1.407 1.00 98.25 86 ASN A CA 1
ATOM 656 C C . ASN A 1 86 ? 0.766 -5.016 -0.143 1.00 98.25 86 ASN A C 1
ATOM 658 O O . ASN A 1 86 ? -0.274 -5.267 0.464 1.00 98.25 86 ASN A O 1
ATOM 662 N N . SER A 1 87 ? 1.955 -5.446 0.292 1.00 97.94 87 SER A N 1
ATOM 663 C CA . SER A 1 87 ? 2.116 -6.196 1.544 1.00 97.94 87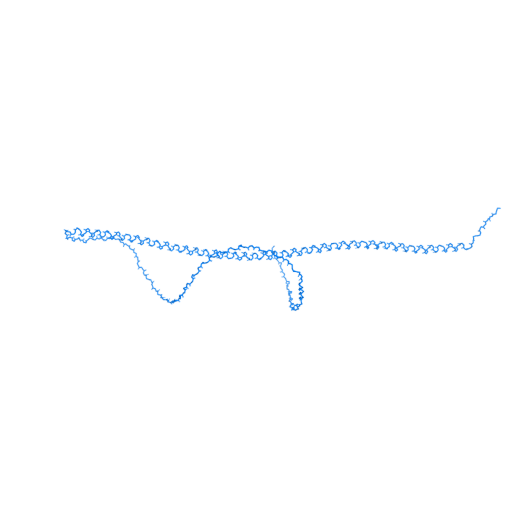 SER A CA 1
ATOM 664 C C . SER A 1 87 ? 1.732 -5.352 2.765 1.00 97.94 87 SER A C 1
ATOM 666 O O . SER A 1 87 ? 0.999 -5.818 3.640 1.00 97.94 87 SER A O 1
ATOM 668 N N . GLN A 1 88 ? 2.161 -4.087 2.804 1.00 98.44 88 GLN A N 1
ATOM 669 C CA . GLN A 1 88 ? 1.787 -3.152 3.869 1.00 98.44 88 GLN A CA 1
ATOM 670 C C . GLN A 1 88 ? 0.277 -2.893 3.900 1.00 98.44 88 GLN A C 1
ATOM 672 O O . GLN A 1 88 ? -0.323 -2.901 4.974 1.00 98.44 88 GLN A O 1
ATOM 677 N N . LEU A 1 89 ? -0.351 -2.722 2.734 1.00 98.44 89 LEU A N 1
ATOM 678 C CA . LEU A 1 89 ? -1.795 -2.533 2.619 1.00 98.44 89 LEU A CA 1
ATOM 679 C C . LEU A 1 89 ? -2.559 -3.744 3.169 1.00 98.44 89 LEU A C 1
ATOM 681 O O . LEU A 1 89 ? -3.444 -3.574 4.005 1.00 98.44 89 LEU A O 1
ATOM 685 N N . ALA A 1 90 ? -2.154 -4.963 2.804 1.00 97.94 90 ALA A N 1
ATOM 686 C CA . ALA A 1 90 ? -2.767 -6.184 3.323 1.00 97.94 90 ALA A CA 1
ATOM 687 C C . ALA A 1 90 ? -2.621 -6.321 4.853 1.00 97.94 90 ALA A C 1
ATOM 689 O O . ALA A 1 90 ? -3.524 -6.816 5.529 1.00 97.94 90 ALA A O 1
ATOM 690 N N . GLN A 1 91 ? -1.495 -5.882 5.428 1.00 98.31 91 GLN A N 1
ATOM 691 C CA . GLN A 1 91 ? -1.318 -5.856 6.885 1.00 98.31 91 GLN A CA 1
ATOM 692 C C . GLN A 1 91 ? -2.237 -4.828 7.551 1.00 98.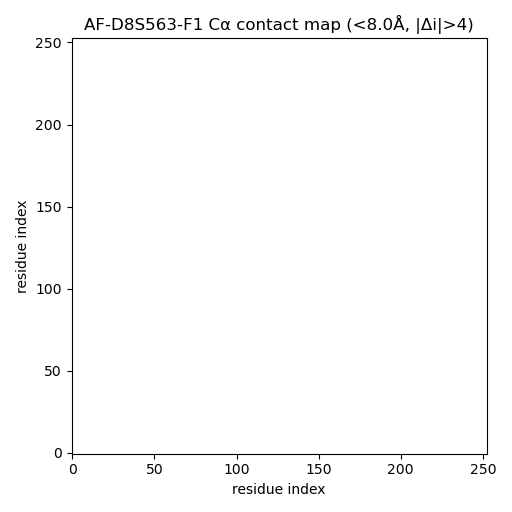31 91 GLN A C 1
ATOM 694 O O . GLN A 1 91 ? -2.873 -5.138 8.558 1.00 98.31 91 GLN A O 1
ATOM 699 N N . LEU A 1 92 ? -2.350 -3.625 6.982 1.00 98.31 92 LEU A N 1
ATOM 700 C CA . LEU A 1 92 ? -3.237 -2.582 7.497 1.00 98.31 92 LEU A CA 1
ATOM 701 C C . LEU A 1 92 ? -4.708 -2.999 7.454 1.00 98.31 92 LEU A C 1
ATOM 703 O O . LEU A 1 92 ? -5.436 -2.745 8.411 1.00 98.31 92 LEU A O 1
ATOM 707 N N . GLU A 1 93 ? -5.144 -3.687 6.400 1.00 98.12 93 GLU A N 1
ATOM 708 C CA . GLU A 1 93 ? -6.506 -4.221 6.313 1.00 98.12 93 GLU A CA 1
ATOM 709 C C . GLU A 1 93 ? -6.792 -5.255 7.407 1.00 98.12 93 GLU A C 1
ATOM 711 O O . GLU A 1 93 ? -7.852 -5.209 8.035 1.00 98.12 93 GLU A O 1
ATOM 716 N N . LYS A 1 94 ? -5.827 -6.134 7.709 1.00 98.12 94 LYS A N 1
ATOM 717 C CA . LYS A 1 94 ? -5.937 -7.080 8.831 1.00 98.12 94 LYS A CA 1
ATOM 718 C C . LYS A 1 94 ? -6.039 -6.361 10.174 1.00 98.12 94 LYS A C 1
ATOM 720 O O . LYS A 1 94 ? -6.889 -6.713 10.991 1.00 98.12 94 LYS A O 1
ATOM 725 N N . TYR A 1 95 ? -5.203 -5.348 10.407 1.00 98.31 95 TYR A N 1
ATOM 726 C CA . TYR A 1 95 ? -5.272 -4.559 11.638 1.00 98.31 95 TYR A CA 1
ATOM 727 C C . TYR A 1 95 ? -6.592 -3.802 11.765 1.00 98.31 95 TYR A C 1
ATOM 729 O O . TYR A 1 95 ? -7.145 -3.741 12.865 1.00 98.31 95 TYR A O 1
ATOM 737 N N . ARG A 1 96 ? -7.125 -3.272 10.657 1.00 98.19 96 ARG A N 1
ATOM 738 C CA . ARG A 1 96 ? -8.443 -2.630 10.635 1.00 98.19 96 ARG A CA 1
ATOM 739 C C . ARG A 1 96 ? -9.529 -3.615 11.062 1.00 98.19 96 ARG A C 1
ATOM 741 O O . ARG A 1 96 ? -10.251 -3.308 12.002 1.00 98.19 96 ARG A O 1
ATOM 748 N N . GLY A 1 97 ? -9.578 -4.800 10.448 1.00 98.12 97 GLY A N 1
ATOM 749 C CA . GLY A 1 97 ? -10.555 -5.838 10.799 1.00 98.12 97 GLY A CA 1
ATOM 750 C C . GLY A 1 97 ? -10.471 -6.243 12.273 1.00 98.12 97 GLY A C 1
ATOM 751 O O . GLY A 1 97 ? -11.456 -6.165 12.995 1.00 98.12 97 GLY A O 1
ATOM 752 N N . SER A 1 98 ? -9.264 -6.533 12.772 1.00 98.31 98 SER A N 1
ATOM 753 C CA . SER A 1 98 ? -9.070 -6.869 14.191 1.00 98.31 98 SER A CA 1
ATOM 754 C C . SER A 1 98 ? -9.485 -5.739 15.143 1.00 98.31 98 SER A C 1
ATOM 756 O O . SER A 1 98 ? -9.959 -6.000 16.250 1.00 98.31 98 SER A O 1
ATOM 758 N N . THR A 1 99 ? -9.305 -4.480 14.739 1.00 98.19 99 THR A N 1
ATOM 759 C CA . THR A 1 99 ? -9.718 -3.320 15.540 1.00 98.19 99 THR A CA 1
ATOM 760 C C . THR A 1 99 ? -11.238 -3.166 15.548 1.00 98.19 99 THR A C 1
ATOM 762 O O . THR A 1 99 ? -11.806 -2.887 16.602 1.00 98.19 99 THR A O 1
ATOM 765 N N . GLU A 1 100 ? -11.902 -3.383 14.411 1.00 98.38 100 GLU A N 1
ATOM 766 C CA . GLU A 1 100 ? -13.366 -3.385 14.307 1.00 98.38 100 GLU A CA 1
ATOM 767 C C . GLU A 1 100 ? -13.981 -4.501 15.165 1.00 98.38 100 GLU A C 1
ATOM 769 O O . GLU A 1 100 ? -14.898 -4.228 15.940 1.00 98.38 100 GLU A O 1
ATOM 774 N N . ASP A 1 101 ? -13.412 -5.709 15.133 1.00 98.31 101 ASP A N 1
ATOM 775 C CA . ASP A 1 101 ? -13.850 -6.833 15.971 1.00 98.31 101 ASP A CA 1
ATOM 776 C C . ASP A 1 101 ? -13.699 -6.521 17.467 1.00 98.31 101 ASP A C 1
ATOM 778 O O . ASP A 1 101 ? -14.620 -6.720 18.259 1.00 98.31 101 ASP A O 1
ATOM 782 N N . ARG A 1 102 ? -12.547 -5.969 17.875 1.00 98.38 102 ARG A N 1
ATOM 783 C CA . ARG A 1 102 ? -12.321 -5.550 19.269 1.00 98.38 102 ARG A CA 1
ATOM 784 C C . ARG A 1 102 ? -13.302 -4.472 19.706 1.00 98.38 102 ARG A C 1
ATOM 786 O O . ARG A 1 102 ? -13.790 -4.523 20.831 1.00 98.38 102 ARG A O 1
ATOM 793 N N . LYS A 1 103 ? -13.581 -3.500 18.835 1.00 98.50 103 LYS A N 1
ATOM 794 C CA . LYS A 1 103 ? -14.554 -2.440 19.105 1.00 98.50 103 LYS A CA 1
ATOM 795 C C . LYS A 1 103 ? -15.942 -3.036 19.334 1.00 98.50 103 LYS A C 1
ATOM 797 O O . LYS A 1 103 ? -16.565 -2.704 20.336 1.00 98.50 103 LYS A O 1
ATOM 802 N N . ARG A 1 104 ? -16.386 -3.944 18.462 1.00 98.38 104 ARG A N 1
ATOM 803 C CA . ARG A 1 104 ? -17.672 -4.632 18.605 1.00 98.38 104 ARG A CA 1
ATOM 804 C C . ARG A 1 104 ? -17.763 -5.399 19.926 1.00 98.38 104 ARG A C 1
ATOM 806 O O . ARG A 1 104 ? -18.729 -5.232 20.659 1.00 98.38 104 ARG A O 1
ATOM 813 N N . ASN A 1 105 ? -16.738 -6.180 20.263 1.00 98.50 105 ASN A N 1
ATOM 814 C CA . ASN A 1 105 ? -16.717 -6.941 21.516 1.00 98.50 105 ASN A CA 1
ATOM 815 C C . ASN A 1 105 ? -16.774 -6.023 22.748 1.00 98.50 105 ASN A C 1
ATOM 817 O O . ASN A 1 105 ? -17.405 -6.357 23.751 1.00 98.50 105 ASN A O 1
ATOM 821 N N . LEU A 1 106 ? -16.116 -4.860 22.685 1.00 98.56 106 LEU A N 1
ATOM 822 C CA . LEU A 1 106 ? -16.197 -3.851 23.740 1.00 98.56 106 LEU A CA 1
ATOM 823 C C . LEU A 1 106 ? -17.598 -3.245 23.842 1.00 98.56 106 LEU A C 1
ATOM 825 O O . LEU A 1 106 ? -18.088 -3.094 24.955 1.00 98.56 106 LEU A O 1
ATOM 829 N N . GLU A 1 107 ? -18.248 -2.930 22.720 1.00 98.50 107 GLU A N 1
ATOM 830 C CA . GLU A 1 107 ? -19.631 -2.431 22.703 1.00 98.50 107 GLU A CA 1
ATOM 831 C C . GLU A 1 107 ? -20.598 -3.448 23.333 1.00 98.50 107 GLU A C 1
ATOM 833 O O . GLU A 1 107 ? -21.375 -3.083 24.213 1.00 98.50 107 GLU A O 1
ATOM 838 N N . GLU A 1 108 ? -20.486 -4.730 22.973 1.00 98.44 108 GLU A N 1
ATOM 839 C CA . GLU A 1 108 ? -21.289 -5.816 23.560 1.00 98.44 108 GLU A CA 1
ATOM 840 C C . GLU A 1 108 ? -21.025 -5.969 25.071 1.00 98.44 108 GLU A C 1
ATOM 842 O O . GLU A 1 108 ? -21.955 -6.107 25.868 1.00 98.44 108 GLU A O 1
ATOM 847 N N . THR A 1 109 ? -19.759 -5.874 25.494 1.00 98.56 109 THR A N 1
ATOM 848 C CA . THR A 1 109 ? -19.385 -5.937 26.918 1.00 98.56 109 THR A CA 1
ATOM 849 C C . THR A 1 109 ? -19.950 -4.756 27.705 1.00 98.56 109 THR A C 1
ATOM 851 O O . THR A 1 109 ? -20.436 -4.937 28.821 1.00 98.56 109 THR A O 1
ATOM 854 N N . VAL A 1 110 ? -19.887 -3.544 27.145 1.00 98.62 110 VAL A N 1
ATOM 855 C CA . VAL A 1 110 ? -20.435 -2.339 27.780 1.00 98.62 110 VAL A CA 1
ATOM 856 C C . VAL A 1 110 ? -21.942 -2.472 27.945 1.00 98.62 110 VAL A C 1
ATOM 858 O O . VAL A 1 110 ? -22.427 -2.269 29.053 1.00 98.62 110 VAL A O 1
ATOM 861 N N . GLN A 1 111 ? -22.661 -2.893 26.903 1.00 98.56 111 GLN A N 1
ATOM 862 C CA . GLN A 1 111 ? -24.107 -3.089 26.983 1.00 98.56 111 GLN A CA 1
ATOM 863 C C . GLN A 1 111 ? -24.480 -4.108 28.072 1.00 98.56 111 GLN A C 1
ATOM 865 O O . GLN A 1 111 ? -25.329 -3.830 28.916 1.00 98.56 111 GLN A O 1
ATOM 870 N N . SER A 1 112 ? -23.798 -5.257 28.115 1.00 98.62 112 SER A N 1
ATOM 871 C CA . SER A 1 112 ? -24.034 -6.266 29.155 1.00 98.62 112 SER A CA 1
ATOM 872 C C . SER A 1 112 ? -23.798 -5.712 30.567 1.00 98.62 112 SER A C 1
ATOM 874 O O . SER A 1 112 ? -24.557 -6.008 31.489 1.00 98.62 112 SER A O 1
ATOM 876 N N . LYS A 1 113 ? -22.772 -4.872 30.747 1.00 98.44 113 LYS A N 1
ATOM 877 C CA . LYS A 1 113 ? -22.491 -4.226 32.037 1.00 98.44 113 LYS A CA 1
ATOM 878 C C . LYS A 1 113 ? -23.516 -3.154 32.397 1.00 98.44 113 LYS A C 1
ATOM 880 O O . LYS A 1 113 ? -23.815 -2.989 33.576 1.00 98.44 113 LYS A O 1
ATOM 885 N N . GLU A 1 114 ? -24.054 -2.433 31.420 1.00 98.56 114 GLU A N 1
ATOM 886 C CA . GLU A 1 114 ? -25.142 -1.476 31.639 1.00 98.56 114 GLU A CA 1
ATOM 887 C C . GLU A 1 114 ? -26.421 -2.180 32.109 1.00 98.56 114 GLU A C 1
ATOM 889 O O . GLU A 1 114 ? -27.054 -1.714 33.057 1.00 98.56 114 GLU A O 1
ATOM 894 N N . GLU A 1 115 ? -26.753 -3.329 31.515 1.00 98.50 115 GLU A N 1
ATOM 895 C CA . GLU A 1 115 ? -27.882 -4.171 31.930 1.00 98.50 115 GLU A CA 1
ATOM 896 C C . GLU A 1 115 ? -27.697 -4.699 33.367 1.00 98.50 115 GLU A C 1
ATOM 898 O O . GLU A 1 115 ? -28.599 -4.560 34.195 1.00 98.50 115 GLU A O 1
ATOM 903 N N . GLU A 1 116 ? -26.505 -5.206 33.705 1.00 98.69 116 GLU A N 1
ATOM 904 C CA . GLU A 1 116 ? -26.166 -5.666 35.064 1.00 98.69 116 GLU A CA 1
ATOM 905 C C . GLU A 1 116 ? -26.273 -4.532 36.101 1.00 98.69 116 GLU A C 1
ATOM 907 O O . GLU A 1 116 ? -26.789 -4.719 37.204 1.00 98.69 116 GLU A O 1
ATOM 912 N N . ILE A 1 117 ? -25.815 -3.324 35.753 1.00 98.62 117 ILE A N 1
ATOM 913 C CA . ILE A 1 117 ? -25.932 -2.148 36.624 1.00 98.62 117 ILE A CA 1
ATOM 914 C C . ILE A 1 117 ? -27.399 -1.802 36.884 1.00 98.62 117 ILE A C 1
ATOM 916 O O . ILE A 1 117 ? -27.745 -1.439 38.011 1.00 98.62 117 ILE A O 1
ATOM 920 N N . GLU A 1 118 ? -28.256 -1.875 35.868 1.00 98.50 118 GLU A N 1
ATOM 921 C CA . GLU A 1 118 ? -29.672 -1.552 36.024 1.00 98.50 118 GLU A CA 1
ATOM 922 C C . GLU A 1 118 ? -30.394 -2.581 36.902 1.00 98.50 118 GLU A C 1
ATOM 924 O O . GLU A 1 118 ? -31.137 -2.195 37.808 1.00 98.50 118 GLU A O 1
ATOM 929 N N . GLU A 1 119 ? -30.084 -3.870 36.741 1.00 98.50 119 GLU A N 1
ATOM 930 C CA . GLU A 1 119 ? 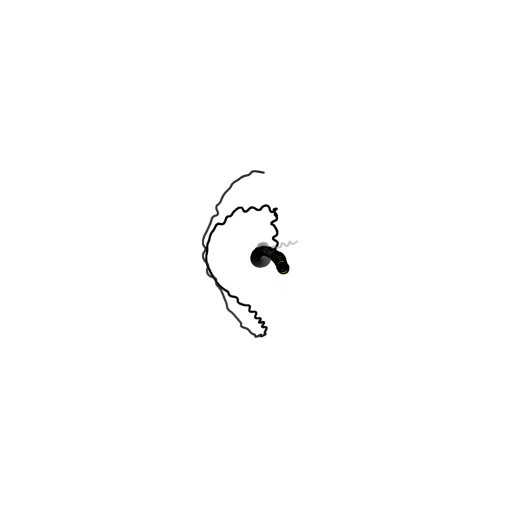-30.594 -4.923 37.624 1.00 98.50 119 GLU A CA 1
ATOM 931 C C . GLU A 1 119 ? -30.166 -4.691 39.083 1.00 98.50 119 GLU A C 1
ATOM 933 O O . GLU A 1 119 ? -30.991 -4.733 40.002 1.00 98.50 119 GLU A O 1
ATOM 938 N N . LEU A 1 120 ? -28.888 -4.377 39.316 1.00 98.44 120 LEU A N 1
ATOM 939 C CA . LEU A 1 120 ? -28.378 -4.096 40.660 1.00 98.44 120 LEU A CA 1
ATOM 940 C C . LEU A 1 120 ? -29.045 -2.870 41.295 1.00 98.44 120 LEU A C 1
ATOM 942 O O . LEU A 1 120 ? -29.319 -2.875 42.500 1.00 98.44 120 LEU A O 1
ATOM 946 N N . LYS A 1 121 ? -29.342 -1.822 40.516 1.00 98.50 121 LYS A N 1
ATOM 947 C CA . LYS A 1 121 ? -30.105 -0.665 41.017 1.00 98.50 121 LYS A CA 1
ATOM 948 C C . LYS A 1 121 ? -31.517 -1.061 41.432 1.00 98.50 121 LYS A C 1
ATOM 950 O O . LYS A 1 121 ? -31.979 -0.613 42.482 1.00 98.50 121 LYS A O 1
ATOM 955 N N . GLU A 1 122 ? -32.194 -1.895 40.646 1.00 98.38 122 GLU A N 1
ATOM 956 C CA . GLU A 1 122 ? -33.537 -2.370 40.978 1.00 98.38 122 GLU A CA 1
ATOM 957 C C . GLU A 1 122 ? -33.525 -3.193 42.276 1.00 98.38 122 GLU A C 1
ATOM 959 O O . GLU A 1 122 ? -34.333 -2.962 43.182 1.00 98.38 122 GLU A O 1
ATOM 964 N N . GLN A 1 123 ? -32.569 -4.117 42.407 1.00 98.38 123 GLN A N 1
ATOM 965 C CA . GLN A 1 123 ? -32.382 -4.916 43.620 1.00 98.38 123 GLN A CA 1
ATOM 966 C C . GLN A 1 123 ? -32.087 -4.037 44.845 1.00 98.38 123 GLN A C 1
ATOM 968 O O . GLN A 1 123 ? -32.671 -4.245 45.915 1.00 98.38 123 GLN A O 1
ATOM 973 N N . LEU A 1 124 ? -31.238 -3.014 44.691 1.00 98.31 124 LEU A N 1
ATOM 974 C CA . LEU A 1 124 ? -30.952 -2.047 45.749 1.00 98.31 124 LEU A CA 1
ATOM 975 C C . LEU A 1 124 ? -32.218 -1.292 46.180 1.00 98.31 124 LEU A C 1
ATOM 977 O O . LEU A 1 124 ? -32.454 -1.147 47.380 1.00 98.31 124 LEU A O 1
ATOM 981 N N . GLY A 1 125 ? -33.051 -0.863 45.228 1.00 98.38 125 GLY A N 1
ATOM 982 C CA . GLY A 1 125 ? -34.332 -0.212 45.510 1.00 98.38 125 GLY A CA 1
ATOM 983 C C . GLY A 1 125 ? -35.280 -1.108 46.315 1.00 98.38 125 GLY A C 1
ATOM 984 O O . GLY A 1 125 ? -35.830 -0.677 47.330 1.00 98.38 125 GLY A O 1
ATOM 985 N N . LYS A 1 126 ? -35.403 -2.388 45.936 1.00 98.25 126 LYS A N 1
ATOM 986 C CA . LYS A 1 126 ? -36.199 -3.383 46.682 1.00 98.25 126 LYS A CA 1
ATOM 987 C C . LYS A 1 126 ? -35.685 -3.574 48.112 1.00 98.25 126 LYS A C 1
ATOM 989 O O . LYS A 1 126 ? -36.476 -3.592 49.056 1.00 98.25 126 LYS A O 1
ATOM 994 N N . MET A 1 127 ? -34.366 -3.669 48.298 1.00 97.62 127 MET A N 1
ATOM 995 C CA . MET A 1 127 ? -33.759 -3.764 49.631 1.00 97.62 127 MET A CA 1
ATOM 996 C C . MET A 1 127 ? -34.002 -2.514 50.480 1.00 97.62 127 MET A C 1
ATOM 998 O O . MET A 1 127 ? -34.265 -2.633 51.677 1.00 97.62 127 MET A O 1
ATOM 1002 N N . GLN A 1 128 ? -33.907 -1.323 49.887 1.00 97.62 128 GLN A N 1
ATOM 1003 C CA . GLN A 1 128 ? -34.177 -0.067 50.587 1.00 97.62 128 GLN A CA 1
ATOM 1004 C C . GLN A 1 128 ? -35.626 -0.005 51.071 1.00 97.62 128 GLN A C 1
ATOM 1006 O O . GLN A 1 128 ? -35.846 0.283 52.247 1.00 97.62 128 GLN A O 1
ATOM 1011 N N . HIS A 1 129 ? -36.584 -0.369 50.214 1.00 96.81 129 HIS A N 1
ATOM 1012 C CA . HIS A 1 129 ? -37.998 -0.418 50.578 1.00 96.81 129 HIS A CA 1
ATOM 1013 C C . HIS A 1 129 ? -38.265 -1.416 51.714 1.00 96.81 129 HIS A C 1
ATOM 1015 O O . HIS A 1 129 ? -38.835 -1.055 52.741 1.00 96.81 129 HIS A O 1
ATOM 1021 N N . SER A 1 130 ? -37.738 -2.640 51.605 1.00 97.75 130 SER A N 1
ATOM 1022 C CA . SER A 1 130 ? -37.853 -3.642 52.674 1.00 97.75 130 SER A CA 1
ATOM 1023 C C . SER A 1 130 ? -37.233 -3.163 53.999 1.00 97.75 130 SER A C 1
ATOM 1025 O O . SER A 1 130 ? -37.763 -3.412 55.085 1.00 97.75 130 SER A O 1
ATOM 1027 N N . ALA A 1 131 ? -36.125 -2.418 53.944 1.00 97.69 131 ALA A N 1
ATOM 1028 C CA . ALA A 1 131 ? -35.512 -1.833 55.133 1.00 97.69 131 ALA A CA 1
ATOM 1029 C C . ALA A 1 131 ? -36.351 -0.698 55.753 1.00 97.69 131 ALA A C 1
ATOM 1031 O O . ALA A 1 131 ? -36.232 -0.441 56.955 1.00 97.69 131 ALA A O 1
ATOM 1032 N N . GLU A 1 132 ? -37.157 0.019 54.971 1.00 97.25 132 GLU A N 1
ATOM 1033 C CA . GLU A 1 132 ? -38.116 1.012 55.470 1.00 97.25 132 GLU A CA 1
ATOM 1034 C C . GLU A 1 132 ? -39.300 0.335 56.162 1.00 97.25 132 GLU A C 1
ATOM 1036 O O . GLU A 1 132 ? -39.582 0.662 57.316 1.00 97.25 132 GLU A O 1
ATOM 1041 N N . GLU A 1 133 ? -39.893 -0.685 55.538 1.00 97.12 133 GLU A N 1
ATOM 1042 C CA . GLU A 1 133 ? -40.969 -1.490 56.133 1.00 97.12 133 GLU A CA 1
ATOM 1043 C C . GLU A 1 133 ? -40.546 -2.092 57.482 1.00 97.12 133 GLU A C 1
ATOM 1045 O O . GLU A 1 133 ? -41.263 -2.001 58.481 1.00 97.12 133 GLU A O 1
ATOM 1050 N N . LEU A 1 134 ? -39.329 -2.647 57.562 1.00 96.88 134 LEU A N 1
ATOM 1051 C CA . LEU A 1 134 ? -38.783 -3.179 58.814 1.00 96.88 134 LEU A CA 1
ATOM 1052 C C . LEU A 1 134 ? -38.605 -2.101 59.892 1.00 96.88 134 LEU A C 1
ATOM 1054 O O . LEU A 1 134 ? -38.771 -2.387 61.084 1.00 96.88 134 LEU A O 1
ATOM 1058 N N . ARG A 1 135 ? -38.251 -0.864 59.514 1.00 96.88 135 ARG A N 1
ATOM 1059 C CA . ARG A 1 135 ? -38.154 0.253 60.469 1.00 96.88 135 ARG A CA 1
ATOM 1060 C C . ARG A 1 135 ? -39.527 0.638 61.001 1.00 96.88 135 ARG A C 1
ATOM 1062 O O . ARG A 1 135 ? -39.646 0.836 62.212 1.00 96.88 135 ARG A O 1
ATOM 1069 N N . GLU A 1 136 ? -40.531 0.707 60.135 1.00 97.19 136 GLU A N 1
ATOM 1070 C CA . GLU A 1 136 ? -41.905 1.016 60.525 1.00 97.19 136 GLU A CA 1
ATOM 1071 C C . GLU A 1 136 ? -42.471 -0.063 61.453 1.00 97.19 136 GLU A C 1
ATOM 1073 O O . GLU A 1 136 ? -42.923 0.244 62.559 1.00 97.19 136 GLU A O 1
ATOM 1078 N N . LEU A 1 137 ? -42.329 -1.338 61.082 1.00 97.00 137 LEU A N 1
ATOM 1079 C CA . LEU A 1 137 ? -42.759 -2.465 61.909 1.00 97.00 137 LEU A CA 1
ATOM 1080 C C . LEU A 1 137 ? -42.093 -2.433 63.294 1.00 97.00 137 LEU A C 1
ATOM 1082 O O . LEU A 1 137 ? -42.738 -2.626 64.325 1.00 97.00 137 LEU A O 1
ATOM 1086 N N . LYS A 1 138 ? -40.791 -2.128 63.347 1.00 97.19 138 LYS A N 1
ATOM 1087 C CA . LYS A 1 138 ? -40.052 -1.989 64.610 1.00 97.19 138 LYS A CA 1
ATOM 1088 C C . LYS A 1 138 ? -40.576 -0.836 65.470 1.00 97.19 138 LYS A C 1
ATOM 1090 O O . LYS A 1 138 ? -40.567 -0.949 66.697 1.00 97.19 138 LYS A O 1
ATOM 1095 N N . GLN A 1 139 ? -41.007 0.268 64.864 1.00 96.69 139 GLN A N 1
ATOM 1096 C CA . GLN A 1 139 ? -41.622 1.380 65.585 1.00 96.69 139 GLN A CA 1
ATOM 1097 C C . GLN A 1 139 ? -42.994 0.987 66.145 1.00 96.69 139 GLN A C 1
ATOM 1099 O O . GLN A 1 139 ? -43.235 1.191 67.334 1.00 96.69 139 GLN A O 1
ATOM 1104 N N . GLN A 1 140 ? -43.829 0.323 65.344 1.00 96.75 140 GLN A N 1
ATOM 1105 C CA . GLN A 1 140 ? -45.128 -0.194 65.784 1.00 96.75 140 GLN A CA 1
ATOM 1106 C C . GLN A 1 140 ? -44.986 -1.173 66.963 1.00 96.75 140 GLN A C 1
ATOM 1108 O O . GLN A 1 140 ? -45.728 -1.078 67.942 1.00 96.75 140 GLN A O 1
ATOM 1113 N N . ILE A 1 141 ? -43.994 -2.071 66.925 1.00 96.62 141 ILE A N 1
ATOM 1114 C CA . ILE A 1 141 ? -43.703 -2.990 68.039 1.00 96.62 141 ILE A CA 1
ATOM 1115 C C . ILE A 1 141 ? -43.350 -2.215 69.314 1.00 96.62 141 ILE A C 1
ATOM 1117 O O . ILE A 1 141 ? -43.899 -2.517 70.372 1.00 96.62 141 ILE A O 1
ATOM 1121 N N . ARG A 1 142 ? -42.491 -1.188 69.237 1.00 95.94 142 ARG A N 1
ATOM 1122 C CA . ARG A 1 142 ? -42.143 -0.361 70.409 1.00 95.94 142 ARG A CA 1
ATOM 1123 C C . ARG A 1 142 ? -43.364 0.328 71.012 1.00 95.94 142 ARG A C 1
ATOM 1125 O O . ARG A 1 142 ? -43.524 0.325 72.228 1.00 95.94 142 ARG A O 1
ATOM 1132 N N . GLU A 1 143 ? -44.239 0.885 70.179 1.00 95.31 143 GLU A N 1
ATOM 1133 C CA . GLU A 1 143 ? -45.476 1.521 70.647 1.00 95.31 143 GLU A CA 1
ATOM 1134 C C . GLU A 1 143 ? -46.413 0.519 71.334 1.00 95.31 143 GLU A C 1
ATOM 1136 O O . GLU A 1 143 ? -47.028 0.832 72.357 1.00 95.31 143 GLU A O 1
ATOM 1141 N N . LEU A 1 144 ? -46.522 -0.700 70.795 1.00 95.50 144 LEU A N 1
ATOM 1142 C CA . LEU A 1 144 ? -47.290 -1.779 71.417 1.00 95.50 144 LEU A CA 1
ATOM 1143 C C . LEU A 1 144 ? -46.676 -2.217 72.753 1.00 95.50 144 LEU A C 1
ATOM 1145 O O . LEU A 1 144 ? -47.410 -2.394 73.726 1.00 95.50 144 LEU A O 1
ATOM 1149 N N . GLU A 1 145 ? -45.352 -2.344 72.834 1.00 94.75 145 GLU A N 1
ATOM 1150 C CA . GLU A 1 145 ? -44.642 -2.657 74.078 1.00 94.75 145 GLU A CA 1
ATOM 1151 C C . GLU A 1 145 ? -44.856 -1.582 75.152 1.00 94.75 145 GLU A C 1
ATOM 1153 O O . GLU A 1 145 ? -45.079 -1.914 76.319 1.00 94.75 145 GLU A O 1
ATOM 1158 N N . GLU A 1 146 ? -44.823 -0.297 74.790 1.00 92.94 146 GLU A N 1
ATOM 1159 C CA . GLU A 1 146 ? -45.111 0.800 75.720 1.00 92.94 146 GLU A CA 1
ATOM 1160 C C . GLU A 1 146 ? -46.560 0.772 76.208 1.00 92.94 146 GLU A C 1
ATOM 1162 O O . GLU A 1 146 ? -46.798 0.831 77.418 1.00 92.94 146 GLU A O 1
ATOM 1167 N N . LYS A 1 147 ? -47.530 0.601 75.299 1.00 92.56 147 LYS A N 1
ATOM 1168 C CA . LYS A 1 147 ? -48.951 0.440 75.657 1.00 92.56 147 LYS A CA 1
ATOM 1169 C C . LYS A 1 147 ? -49.160 -0.738 76.610 1.00 92.56 147 LYS A C 1
ATOM 1171 O O . LYS A 1 147 ? -49.910 -0.620 77.579 1.00 92.56 147 LYS A O 1
ATOM 1176 N N . LEU A 1 148 ? -48.475 -1.856 76.373 1.00 91.31 148 LEU A N 1
ATOM 1177 C CA . LEU A 1 148 ? -48.554 -3.045 77.218 1.00 91.31 148 LEU A CA 1
ATOM 1178 C C . LEU A 1 148 ? -47.936 -2.806 78.604 1.00 91.31 148 LEU A C 1
ATOM 1180 O O . LEU A 1 148 ? -48.546 -3.173 79.608 1.00 91.31 148 LEU A O 1
ATOM 1184 N N . LYS A 1 149 ? -46.790 -2.118 78.691 1.00 90.19 149 LYS A N 1
ATOM 1185 C CA . LYS A 1 149 ? -46.191 -1.698 79.973 1.00 90.19 149 LYS A CA 1
ATOM 1186 C C . LYS A 1 149 ? -47.098 -0.740 80.750 1.00 90.19 149 LYS A C 1
ATOM 1188 O O . LYS A 1 149 ? -47.245 -0.887 81.963 1.00 90.19 149 LYS A O 1
ATOM 1193 N N . LEU A 1 150 ? -47.739 0.213 80.074 1.00 87.81 150 LEU A N 1
ATOM 1194 C CA . LEU A 1 150 ? -48.726 1.120 80.672 1.00 87.81 150 LEU A CA 1
ATOM 1195 C C . LEU A 1 150 ? -49.942 0.357 81.212 1.00 87.81 150 LEU A C 1
ATOM 1197 O O . LEU A 1 150 ? -50.364 0.596 82.340 1.00 87.81 150 LEU A O 1
ATOM 1201 N N . ALA A 1 151 ? -50.466 -0.612 80.460 1.00 84.25 151 ALA A N 1
ATOM 1202 C CA . ALA A 1 151 ? -51.566 -1.459 80.919 1.00 84.25 151 ALA A CA 1
ATOM 1203 C C . ALA A 1 151 ? -51.171 -2.336 82.125 1.00 84.25 151 ALA A C 1
ATOM 1205 O O . ALA A 1 151 ? -51.961 -2.505 83.053 1.00 84.25 151 ALA A O 1
ATOM 1206 N N . GLN A 1 152 ? -49.939 -2.854 82.153 1.00 78.00 152 GLN A N 1
ATOM 1207 C CA . GLN A 1 152 ? -49.424 -3.664 83.264 1.00 78.00 152 GLN A CA 1
ATOM 1208 C C . GLN A 1 152 ? -49.130 -2.841 84.527 1.00 78.00 152 GLN A C 1
ATOM 1210 O O . GLN A 1 152 ? -49.352 -3.326 85.633 1.00 78.00 152 GLN A O 1
ATOM 1215 N N . THR A 1 153 ? -48.671 -1.596 84.385 1.00 70.88 153 THR A N 1
ATOM 1216 C CA . THR A 1 153 ? -48.373 -0.698 85.519 1.00 70.88 153 THR A CA 1
ATOM 1217 C C . THR A 1 153 ? -49.595 0.093 86.001 1.00 70.88 153 THR A C 1
ATOM 1219 O O . THR A 1 153 ? -49.643 0.489 87.163 1.00 70.88 153 THR A O 1
ATOM 1222 N N . GLY A 1 154 ? -50.617 0.263 85.155 1.00 52.78 154 GLY A N 1
ATOM 1223 C CA . GLY A 1 154 ? -51.921 0.844 85.499 1.00 52.78 154 GLY A CA 1
ATOM 1224 C C . GLY A 1 154 ? -52.979 -0.169 85.967 1.00 52.78 154 GLY A C 1
ATOM 1225 O O . GLY A 1 154 ? -54.049 0.231 86.422 1.00 52.78 154 GLY A O 1
ATOM 1226 N N . GLY A 1 155 ? -52.698 -1.476 85.909 1.00 46.78 155 GLY A N 1
ATOM 1227 C CA . GLY A 1 155 ? -53.626 -2.576 86.226 1.00 46.78 155 GLY A CA 1
ATOM 1228 C C . GLY A 1 155 ? -53.926 -2.813 87.714 1.00 46.78 155 GLY A C 1
ATOM 1229 O O . GLY A 1 155 ? -54.366 -3.897 88.086 1.00 46.78 155 GLY A O 1
ATOM 1230 N N . GLY A 1 156 ? -53.701 -1.811 88.565 1.00 43.31 156 GLY A N 1
ATOM 1231 C CA . GLY A 1 156 ? -54.053 -1.811 89.983 1.00 43.31 156 GLY A CA 1
ATOM 1232 C C . GLY A 1 156 ? -55.410 -1.177 90.299 1.00 43.31 156 GLY A C 1
ATOM 1233 O O . GLY A 1 156 ? -55.628 -0.823 91.448 1.00 43.31 156 GLY A O 1
ATOM 1234 N N . ALA A 1 157 ? -56.315 -0.975 89.337 1.00 45.19 157 ALA A N 1
ATOM 1235 C CA . ALA A 1 157 ? -57.712 -0.650 89.639 1.00 45.19 157 ALA A CA 1
ATOM 1236 C C . ALA A 1 157 ? -58.631 -0.876 88.431 1.00 45.19 157 ALA A C 1
ATOM 1238 O O . ALA A 1 157 ? -58.594 -0.134 87.457 1.00 45.19 157 ALA A O 1
ATOM 1239 N N . GLY A 1 158 ? -59.542 -1.841 88.557 1.00 42.94 158 GLY A N 1
ATOM 1240 C CA . GLY A 1 158 ? -60.815 -1.807 87.839 1.00 42.94 158 GLY A CA 1
ATOM 1241 C C . GLY A 1 158 ? -60.833 -2.495 86.479 1.00 42.94 158 GLY A C 1
ATOM 1242 O O . GLY A 1 158 ? -60.706 -1.869 85.433 1.00 42.94 158 GLY A O 1
ATOM 1243 N N . VAL A 1 159 ? -61.172 -3.782 86.498 1.00 49.06 159 VAL A N 1
ATOM 1244 C CA . VAL A 1 159 ? -61.823 -4.449 85.368 1.00 49.06 159 VAL A CA 1
ATOM 1245 C C . VAL A 1 159 ? -63.088 -3.663 85.004 1.00 49.06 159 VAL A C 1
ATOM 1247 O O . VAL A 1 159 ? -64.090 -3.737 85.715 1.00 49.06 159 VAL A O 1
ATOM 1250 N N . LYS A 1 160 ? -63.066 -2.939 83.883 1.00 49.69 160 LYS A N 1
ATOM 1251 C CA . LYS A 1 160 ? -64.272 -2.607 83.119 1.00 49.69 160 LYS A CA 1
ATOM 1252 C C . LYS A 1 160 ? -64.008 -2.804 81.631 1.00 49.69 160 LYS A C 1
ATOM 1254 O O . LYS A 1 160 ? -63.303 -2.040 80.986 1.00 49.69 160 LYS A O 1
ATOM 1259 N N . LYS A 1 161 ? -64.615 -3.879 81.138 1.00 49.09 161 LYS A N 1
ATOM 1260 C CA . LYS A 1 161 ? -64.923 -4.198 79.744 1.00 49.09 161 LYS A CA 1
ATOM 1261 C C . LYS A 1 161 ? -65.381 -2.937 78.985 1.00 49.09 161 LYS A C 1
ATOM 1263 O O . LYS A 1 161 ? -66.397 -2.373 79.391 1.00 49.09 161 LYS A O 1
ATOM 1268 N N . PRO A 1 162 ? -64.704 -2.503 77.908 1.00 47.38 162 PRO A N 1
ATOM 1269 C CA . PRO A 1 162 ? -65.303 -1.579 76.965 1.00 47.38 162 PRO A CA 1
ATOM 1270 C C . PRO A 1 162 ? -66.066 -2.351 75.885 1.00 47.38 162 PRO A C 1
ATOM 1272 O O . PRO A 1 162 ? -65.650 -3.402 75.398 1.00 47.38 162 PRO A O 1
ATOM 1275 N N . GLU A 1 163 ? -67.239 -1.813 75.593 1.00 44.44 163 GLU A N 1
ATOM 1276 C CA . GLU A 1 163 ? -68.180 -2.234 74.571 1.00 44.44 163 GLU A CA 1
ATOM 1277 C C . GLU A 1 163 ? -67.564 -2.147 73.173 1.00 44.44 163 GLU A C 1
ATOM 1279 O O . GLU A 1 163 ? -66.822 -1.216 72.852 1.00 44.44 163 GLU A O 1
ATOM 1284 N N . ALA A 1 164 ? -67.927 -3.116 72.335 1.00 44.28 164 ALA A N 1
ATOM 1285 C CA . ALA A 1 164 ? -67.720 -3.062 70.902 1.00 44.28 164 ALA A CA 1
ATOM 1286 C C . ALA A 1 164 ? -68.442 -1.832 70.333 1.00 44.28 164 ALA A C 1
ATOM 1288 O O . ALA A 1 164 ? -69.661 -1.714 70.455 1.00 44.28 164 ALA A O 1
ATOM 1289 N N . LYS A 1 165 ? -67.685 -0.930 69.708 1.00 48.59 165 LYS A N 1
ATOM 1290 C CA . LYS A 1 165 ? -68.225 0.077 68.798 1.00 48.59 165 LYS A CA 1
ATOM 1291 C C . LYS A 1 165 ? -67.682 -0.184 67.408 1.00 48.59 165 LYS A C 1
ATOM 1293 O O . LYS A 1 165 ? -66.477 -0.313 67.210 1.00 48.59 165 LYS A O 1
ATOM 1298 N N . GLU A 1 166 ? -68.637 -0.293 66.499 1.00 50.81 166 GLU A N 1
ATOM 1299 C CA . GLU A 1 166 ? -68.499 -0.335 65.056 1.00 50.81 166 GLU A CA 1
ATOM 1300 C C . GLU A 1 166 ? -67.503 0.714 64.555 1.00 50.81 166 GLU A C 1
ATOM 1302 O O . GLU A 1 166 ? -67.617 1.897 64.871 1.00 50.81 166 GLU A O 1
ATOM 1307 N N . PHE A 1 167 ? -66.575 0.271 63.712 1.00 39.19 167 PHE A N 1
ATOM 1308 C CA . PHE A 1 167 ? -66.013 1.098 62.657 1.00 39.19 167 PHE A CA 1
ATOM 1309 C C . PHE A 1 167 ? -66.068 0.280 61.370 1.00 39.19 167 PHE A C 1
ATOM 1311 O O . PHE A 1 167 ? -65.253 -0.605 61.124 1.00 39.19 167 PHE A O 1
ATOM 1318 N N . VAL A 1 168 ? -67.101 0.563 60.584 1.00 50.47 168 VAL A N 1
ATOM 1319 C CA . VAL A 1 168 ? -67.154 0.291 59.152 1.00 50.47 168 VAL A CA 1
ATOM 1320 C C . VAL A 1 168 ? -66.748 1.592 58.473 1.00 50.47 168 VAL A C 1
ATOM 1322 O O . VAL A 1 168 ? -67.440 2.587 58.662 1.00 50.47 168 VAL A O 1
ATOM 1325 N N . SER A 1 169 ? -65.668 1.583 57.690 1.00 48.66 169 SER A N 1
ATOM 1326 C CA . SER A 1 169 ? -65.680 2.111 56.316 1.00 48.66 169 SER A CA 1
ATOM 1327 C C . SER A 1 169 ? -64.291 2.080 55.678 1.00 48.66 169 SER A C 1
ATOM 1329 O O . SER A 1 169 ? -63.363 2.693 56.200 1.00 48.66 169 SER A O 1
ATOM 1331 N N . GLY A 1 170 ? -64.232 1.489 54.484 1.00 46.50 170 GLY A N 1
ATOM 1332 C CA . GLY A 1 170 ? -63.383 1.968 53.396 1.00 46.50 170 GLY A CA 1
ATOM 1333 C C . GLY A 1 170 ? -62.080 1.213 53.181 1.00 46.50 170 GLY A C 1
ATOM 1334 O O . GLY A 1 170 ? -61.055 1.610 53.719 1.00 46.50 170 GLY A O 1
ATOM 1335 N N . LEU A 1 171 ? -62.120 0.197 52.319 1.00 39.22 171 LEU A N 1
ATOM 1336 C CA . LEU A 1 171 ? -61.119 0.036 51.264 1.00 39.22 171 LEU A CA 1
ATOM 1337 C C . LEU A 1 171 ? -61.702 -0.859 50.169 1.00 39.22 171 LEU A C 1
ATOM 1339 O O . LEU A 1 171 ? -61.945 -2.050 50.363 1.00 39.22 171 LEU A O 1
ATOM 1343 N N . GLU A 1 172 ? -62.032 -0.178 49.079 1.00 47.78 172 GLU A N 1
ATOM 1344 C CA . GLU A 1 172 ? -62.431 -0.702 47.783 1.00 47.78 172 GLU A CA 1
ATOM 1345 C C . GLU A 1 172 ? -61.238 -1.373 47.084 1.00 47.78 172 GLU A C 1
ATOM 1347 O O . GLU A 1 172 ? -60.094 -0.960 47.266 1.00 47.78 172 GLU A O 1
ATOM 1352 N N . ASP A 1 173 ? -61.598 -2.397 46.307 1.00 53.12 173 ASP A N 1
ATOM 1353 C CA . ASP A 1 173 ? -61.021 -2.882 45.051 1.00 53.12 173 ASP A CA 1
ATOM 1354 C C . ASP A 1 173 ? -59.533 -3.247 44.978 1.00 53.12 173 ASP A C 1
ATOM 1356 O O . ASP A 1 173 ? -58.670 -2.386 44.966 1.00 53.12 173 ASP A O 1
ATOM 1360 N N . GLU A 1 174 ? -59.260 -4.544 44.790 1.00 47.22 174 GLU A N 1
ATOM 1361 C CA . GLU A 1 174 ? -58.420 -5.048 43.689 1.00 47.22 174 GLU A CA 1
ATOM 1362 C C . GLU A 1 174 ? -58.740 -6.549 43.459 1.00 47.22 174 GLU A C 1
ATOM 1364 O O . GLU A 1 174 ? -58.810 -7.362 44.387 1.00 47.22 174 GLU A O 1
ATOM 1369 N N . ASP A 1 175 ? -58.981 -6.895 42.195 1.00 50.53 175 ASP A N 1
ATOM 1370 C CA . ASP A 1 175 ? -59.314 -8.218 41.654 1.00 50.53 175 ASP A CA 1
ATOM 1371 C C . ASP A 1 175 ? -58.222 -9.286 41.899 1.00 50.53 175 ASP A C 1
ATOM 1373 O O . ASP A 1 175 ? -57.046 -9.036 41.639 1.00 50.53 175 ASP A O 1
ATOM 1377 N N . PRO A 1 176 ? -58.581 -10.555 42.187 1.00 54.12 176 PRO A N 1
ATOM 1378 C CA . PRO A 1 176 ? -57.693 -11.682 41.921 1.00 54.12 176 PRO A CA 1
ATOM 1379 C C . PRO A 1 176 ? -58.271 -12.566 40.811 1.00 54.12 176 PRO A C 1
ATOM 1381 O O . PRO A 1 176 ? -59.000 -13.533 41.057 1.00 54.12 176 PRO A O 1
ATOM 1384 N N . LYS A 1 177 ? -57.904 -12.280 39.558 1.00 51.59 177 LYS A N 1
ATOM 1385 C CA . LYS A 1 177 ? -58.173 -13.187 38.438 1.00 51.59 177 LYS A CA 1
ATOM 1386 C C . LYS A 1 177 ? -56.947 -14.050 38.138 1.00 51.59 177 LYS A C 1
ATOM 1388 O O . LYS A 1 177 ? -55.978 -13.587 37.560 1.00 51.59 177 LYS A O 1
ATOM 1393 N N . ALA A 1 178 ? -57.074 -15.319 38.535 1.00 38.97 178 ALA A N 1
ATOM 1394 C CA . ALA A 1 178 ? -56.546 -16.538 37.908 1.00 38.97 178 ALA A CA 1
ATOM 1395 C C . ALA A 1 178 ? -55.054 -16.553 37.496 1.00 38.97 178 ALA A C 1
ATOM 1397 O O . ALA A 1 178 ? -54.637 -15.927 36.534 1.00 38.97 178 ALA A O 1
ATOM 1398 N N . ARG A 1 179 ? -54.212 -17.332 38.186 1.00 41.47 179 ARG A N 1
ATOM 1399 C CA . ARG A 1 179 ? -53.955 -18.753 37.857 1.00 41.47 179 ARG A CA 1
ATOM 1400 C C . ARG A 1 179 ? -53.655 -18.982 36.368 1.00 41.47 179 ARG A C 1
ATOM 1402 O O . ARG A 1 179 ? -54.585 -19.173 35.593 1.00 41.47 179 ARG A O 1
ATOM 1409 N N . ASN A 1 180 ? -52.380 -19.173 36.029 1.00 34.81 180 ASN A N 1
ATOM 1410 C CA . ASN A 1 180 ? -52.008 -20.420 35.368 1.00 34.81 180 ASN A CA 1
ATOM 1411 C C . ASN A 1 180 ? -50.550 -20.801 35.645 1.00 34.81 180 ASN A C 1
ATOM 1413 O O . ASN A 1 180 ? -49.627 -20.029 35.410 1.00 34.81 180 ASN A O 1
ATOM 1417 N N . SER A 1 181 ? -50.392 -22.015 36.152 1.00 43.62 181 SER A N 1
ATOM 1418 C CA . SER A 1 181 ? -49.148 -22.718 36.423 1.00 43.62 181 SER A CA 1
ATOM 1419 C C . SER A 1 181 ? -49.239 -24.055 35.698 1.00 43.62 181 SER A C 1
ATOM 1421 O O . SER A 1 181 ? -50.158 -24.823 35.979 1.00 43.62 181 SER A O 1
ATOM 1423 N N . THR A 1 182 ? -48.283 -24.341 34.825 1.00 43.25 182 THR A N 1
ATOM 1424 C CA . THR A 1 182 ? -47.969 -25.674 34.285 1.00 43.25 182 THR A CA 1
ATOM 1425 C C . THR A 1 182 ? -46.470 -25.633 33.966 1.00 43.25 182 THR A C 1
ATOM 1427 O O . THR A 1 182 ? -46.068 -24.759 33.207 1.00 43.25 182 THR A O 1
ATOM 1430 N N . ALA A 1 183 ? -45.610 -26.328 34.728 1.00 41.97 183 ALA A N 1
ATOM 1431 C CA . ALA A 1 183 ? -45.253 -27.752 34.548 1.00 41.97 183 ALA A CA 1
ATOM 1432 C C . ALA A 1 183 ? -44.343 -27.914 33.308 1.00 41.97 183 ALA A C 1
ATOM 1434 O O . ALA A 1 183 ? -44.697 -27.385 32.265 1.00 41.97 183 ALA A O 1
ATOM 1435 N N . LEU A 1 184 ? -43.191 -28.587 33.282 1.00 44.78 184 LEU A N 1
ATOM 1436 C CA . LEU A 1 184 ? -42.504 -29.580 34.117 1.00 44.78 184 LEU A CA 1
ATOM 1437 C C . LEU A 1 184 ? -41.030 -29.632 33.632 1.00 44.78 184 LEU A C 1
ATOM 1439 O O . LEU A 1 184 ? -40.777 -29.300 32.478 1.00 44.78 184 LEU A O 1
ATOM 1443 N N . GLU A 1 185 ? -40.132 -30.033 34.538 1.00 47.31 185 GLU A N 1
ATOM 1444 C CA . GLU A 1 185 ? -38.974 -30.945 34.375 1.00 47.31 185 GLU A CA 1
ATOM 1445 C C . GLU A 1 185 ? -38.108 -30.890 33.096 1.00 47.31 185 GLU A C 1
ATOM 1447 O O . GLU A 1 185 ? -38.581 -31.132 31.993 1.00 47.31 185 GLU A O 1
ATOM 1452 N N . ASP A 1 186 ? -36.790 -30.714 33.266 1.00 48.03 186 ASP A N 1
ATOM 1453 C CA . ASP A 1 186 ? -35.889 -31.873 33.162 1.00 48.03 186 ASP A CA 1
ATOM 1454 C C . ASP A 1 186 ? -34.475 -31.582 33.699 1.00 48.03 186 ASP A C 1
ATOM 1456 O O . ASP A 1 186 ? -33.877 -30.531 33.467 1.00 48.03 186 ASP A O 1
ATOM 1460 N N . GLU A 1 187 ? -33.984 -32.562 34.453 1.00 49.47 187 GLU A N 1
ATOM 1461 C CA . GLU A 1 187 ? -32.646 -32.701 35.020 1.00 49.47 187 GLU A CA 1
ATOM 1462 C C . GLU A 1 187 ? -31.593 -33.019 33.942 1.00 49.47 187 GLU A C 1
ATOM 1464 O O . GLU A 1 187 ? -31.891 -33.703 32.959 1.00 49.47 187 GLU A O 1
ATOM 1469 N N . LYS A 1 188 ? -30.345 -32.586 34.182 1.00 51.47 188 LYS A N 1
ATOM 1470 C CA . LYS A 1 188 ? -29.081 -33.339 33.987 1.00 51.47 188 LYS A CA 1
ATOM 1471 C C . LYS A 1 188 ? -27.907 -32.438 34.379 1.00 51.47 188 LYS A C 1
ATOM 1473 O O . LYS A 1 188 ? -27.765 -31.345 33.845 1.00 51.47 188 LYS A O 1
ATOM 1478 N N . GLU A 1 189 ? -27.289 -32.712 35.524 1.00 44.66 189 GLU A N 1
ATOM 1479 C CA . GLU A 1 189 ? -26.112 -33.586 35.704 1.00 44.66 189 GLU A CA 1
ATOM 1480 C C . GLU A 1 189 ? -24.798 -32.884 35.320 1.00 44.66 189 GLU A C 1
ATOM 1482 O O . GLU A 1 189 ? -24.546 -32.594 34.155 1.00 44.66 189 GLU A O 1
ATOM 1487 N N . ASP A 1 190 ? -24.024 -32.593 36.372 1.00 47.31 190 ASP A N 1
ATOM 1488 C CA . ASP A 1 190 ? -22.575 -32.757 36.537 1.00 47.31 190 ASP A CA 1
ATOM 1489 C C . ASP A 1 190 ? -21.632 -32.493 35.349 1.00 47.31 190 ASP A C 1
ATOM 1491 O O . ASP A 1 190 ? -21.604 -33.242 34.382 1.00 47.31 190 ASP A O 1
ATOM 1495 N N . GLU A 1 191 ? -20.693 -31.556 35.536 1.00 53.75 191 GLU A N 1
ATOM 1496 C CA . GLU A 1 191 ? -19.277 -31.950 35.630 1.00 53.75 191 GLU A CA 1
ATOM 1497 C C . GLU A 1 191 ? -18.397 -30.851 36.252 1.00 53.75 191 GLU A C 1
ATOM 1499 O O . GLU A 1 191 ? -18.392 -29.684 35.857 1.00 53.75 191 GLU A O 1
ATOM 1504 N N . GLU A 1 192 ? -17.642 -31.268 37.267 1.00 49.38 192 GLU A N 1
ATOM 1505 C CA . GLU A 1 192 ? -16.583 -30.530 37.942 1.00 49.38 192 GLU A CA 1
ATOM 1506 C C . GLU A 1 192 ? -15.286 -30.513 37.110 1.00 49.38 192 GLU A C 1
ATOM 1508 O O . GLU A 1 192 ? -14.857 -31.556 36.628 1.00 49.38 192 GLU A O 1
ATOM 1513 N N . ALA A 1 193 ? -14.580 -29.376 37.071 1.00 48.19 193 ALA A N 1
ATOM 1514 C CA . ALA A 1 193 ? -13.105 -29.290 37.109 1.00 48.19 193 ALA A CA 1
ATOM 1515 C C . ALA A 1 193 ? -12.697 -27.808 37.246 1.00 48.19 193 ALA A C 1
ATOM 1517 O O . ALA A 1 193 ? -12.819 -27.022 36.315 1.00 48.19 193 ALA A O 1
ATOM 1518 N N . ARG A 1 194 ? -12.438 -27.294 38.452 1.00 43.34 194 ARG A N 1
ATOM 1519 C CA . ARG A 1 194 ? -11.122 -27.229 39.123 1.00 43.34 194 ARG A CA 1
ATOM 1520 C C . ARG A 1 194 ? -9.944 -26.723 38.268 1.00 43.34 194 ARG A C 1
ATOM 1522 O O . ARG A 1 194 ? -9.327 -27.475 37.530 1.00 43.34 194 ARG A O 1
ATOM 1529 N N . THR A 1 195 ? -9.620 -25.451 38.527 1.00 44.62 195 THR A N 1
ATOM 1530 C CA . THR A 1 195 ? -8.311 -24.895 38.941 1.00 44.62 195 THR A CA 1
ATOM 1531 C C . THR A 1 195 ? -7.049 -25.240 38.147 1.00 44.62 195 THR A C 1
ATOM 1533 O O . THR A 1 195 ? -6.578 -26.368 38.224 1.00 44.62 195 THR A O 1
ATOM 1536 N N . THR A 1 196 ? -6.375 -24.193 37.661 1.00 43.50 196 THR A N 1
ATOM 1537 C CA . THR A 1 196 ? -4.967 -23.912 38.009 1.00 43.50 196 THR A CA 1
ATOM 1538 C C . THR A 1 196 ? -4.697 -22.411 37.898 1.00 43.50 196 THR A C 1
ATOM 1540 O O . THR A 1 196 ? -4.680 -21.849 36.805 1.00 43.50 196 THR A O 1
ATOM 1543 N N . GLU A 1 197 ? -4.512 -21.781 39.058 1.00 45.25 197 GLU A N 1
ATOM 1544 C CA . GLU A 1 197 ? -3.675 -20.595 39.231 1.00 45.25 197 GLU A CA 1
ATOM 1545 C C . GLU A 1 197 ? -2.208 -20.997 39.022 1.00 45.25 197 GLU A C 1
ATOM 1547 O O . GLU A 1 197 ? -1.769 -21.985 39.601 1.00 45.25 197 GLU A O 1
ATOM 1552 N N . GLU A 1 198 ? -1.448 -20.210 38.267 1.00 45.62 198 GLU A N 1
ATOM 1553 C CA . GLU A 1 198 ? 0.001 -20.020 38.433 1.00 45.62 198 GLU A CA 1
ATOM 1554 C C . GLU A 1 198 ? 0.294 -18.616 37.878 1.00 45.62 198 GLU A C 1
ATOM 1556 O O . GLU A 1 198 ? 0.098 -18.335 36.700 1.00 45.62 198 GLU A O 1
ATOM 1561 N N . SER A 1 199 ? 0.396 -17.613 38.749 1.00 44.91 199 SER A N 1
ATOM 1562 C CA . SER A 1 199 ? 1.619 -17.202 39.449 1.00 44.91 199 SER A CA 1
ATOM 1563 C C . SER A 1 199 ? 2.664 -16.598 38.509 1.00 44.91 199 SER A C 1
ATOM 1565 O O . SER A 1 199 ? 3.452 -17.287 37.871 1.00 44.91 199 SER A O 1
ATOM 1567 N N . SER A 1 200 ? 2.679 -15.267 38.532 1.00 48.91 200 SER A N 1
ATOM 1568 C CA . SER A 1 200 ? 3.783 -14.357 38.226 1.00 48.91 200 SER A CA 1
ATOM 1569 C C . SER A 1 200 ? 5.188 -14.919 38.462 1.00 48.91 200 SER A C 1
ATOM 1571 O O . SER A 1 200 ? 5.475 -15.439 39.544 1.00 48.91 200 SER A O 1
ATOM 1573 N N . LYS A 1 201 ? 6.097 -14.653 37.517 1.00 54.16 201 LYS A N 1
ATOM 1574 C CA . LYS A 1 201 ? 7.524 -14.537 37.815 1.00 54.16 201 LYS A CA 1
ATOM 1575 C C . LYS A 1 201 ? 8.169 -13.425 36.980 1.00 54.16 201 LYS A C 1
ATOM 1577 O O . LYS A 1 201 ? 8.502 -13.621 35.816 1.00 54.16 201 LYS A O 1
ATOM 1582 N N . ASP A 1 202 ? 8.304 -12.264 37.615 1.00 48.06 202 ASP A N 1
ATOM 1583 C CA . ASP A 1 202 ? 9.298 -11.245 37.290 1.00 48.06 202 ASP A CA 1
ATOM 1584 C C . ASP A 1 202 ? 10.683 -11.794 37.653 1.00 48.06 202 ASP A C 1
ATOM 1586 O O . ASP A 1 202 ? 10.908 -12.093 38.824 1.00 48.06 202 ASP A O 1
ATOM 1590 N N . GLU A 1 203 ? 11.607 -11.901 36.696 1.00 57.22 203 GLU A N 1
ATOM 1591 C CA . GLU A 1 203 ? 13.049 -11.828 36.968 1.00 57.22 203 GLU A CA 1
ATOM 1592 C C . GLU A 1 203 ? 13.732 -11.023 35.851 1.00 57.22 203 GLU A C 1
ATOM 1594 O O . GLU A 1 203 ? 13.854 -11.437 34.699 1.00 57.22 203 GLU A O 1
ATOM 1599 N N . ASP A 1 204 ? 14.095 -9.815 36.267 1.00 52.56 204 ASP A N 1
ATOM 1600 C CA . ASP A 1 204 ? 15.147 -8.928 35.794 1.00 52.56 204 ASP A CA 1
ATOM 1601 C C . ASP A 1 204 ? 16.477 -9.693 35.645 1.00 52.56 204 ASP A C 1
ATOM 1603 O O . ASP A 1 204 ? 16.884 -10.384 36.577 1.00 52.56 204 ASP A O 1
ATOM 1607 N N . ASP A 1 205 ? 17.155 -9.577 34.500 1.00 54.84 205 ASP A N 1
ATOM 1608 C CA . ASP A 1 205 ? 18.607 -9.787 34.451 1.00 54.84 205 ASP A CA 1
ATOM 1609 C C . ASP A 1 205 ? 19.201 -9.060 33.235 1.00 54.84 205 ASP A C 1
ATOM 1611 O O . ASP A 1 205 ? 19.333 -9.566 32.117 1.00 54.84 205 ASP A O 1
ATOM 1615 N N . SER A 1 206 ? 19.530 -7.800 33.492 1.00 48.34 206 SER A N 1
ATOM 1616 C CA . SER A 1 206 ? 20.450 -6.990 32.712 1.00 48.34 206 SER A CA 1
ATOM 1617 C C . SER A 1 206 ? 21.875 -7.525 32.892 1.00 48.34 206 SER A C 1
ATOM 1619 O O . SER A 1 206 ? 22.400 -7.573 34.002 1.00 48.34 206 SER A O 1
ATOM 1621 N N . LYS A 1 207 ? 22.524 -7.914 31.790 1.00 56.78 207 LYS A N 1
ATOM 1622 C CA . LYS A 1 207 ? 23.975 -8.140 31.737 1.00 56.78 207 LYS A CA 1
ATOM 1623 C C . LYS A 1 207 ? 24.569 -7.421 30.531 1.00 56.78 207 LYS A C 1
ATOM 1625 O O . LYS A 1 207 ? 24.588 -7.937 29.417 1.00 56.78 207 LYS A O 1
ATOM 1630 N N . GLU A 1 208 ? 25.018 -6.197 30.797 1.00 46.88 208 GLU A N 1
ATOM 1631 C CA . GLU A 1 208 ? 26.249 -5.663 30.217 1.00 46.88 208 GLU A CA 1
ATOM 1632 C C . GLU A 1 208 ? 27.415 -6.561 30.654 1.00 46.88 208 GLU A C 1
ATOM 1634 O O . GLU A 1 208 ? 27.495 -6.909 31.828 1.00 46.88 208 GLU A O 1
ATOM 1639 N N . GLU A 1 209 ? 28.283 -6.945 29.716 1.00 52.19 209 GLU A N 1
ATOM 1640 C CA . GLU A 1 209 ? 29.745 -6.926 29.881 1.00 52.19 209 GLU A CA 1
ATOM 1641 C C . GLU A 1 209 ? 30.427 -7.250 28.534 1.00 52.19 209 GLU A C 1
ATOM 1643 O O . GLU A 1 209 ? 30.313 -8.344 27.983 1.00 52.19 209 GLU A O 1
ATOM 1648 N N . ASP A 1 210 ? 31.048 -6.211 27.978 1.00 48.22 210 ASP A N 1
ATOM 1649 C CA . ASP A 1 210 ? 32.461 -6.109 27.609 1.00 48.22 210 ASP A CA 1
ATOM 1650 C C . ASP A 1 210 ? 33.161 -7.140 26.696 1.00 48.22 210 ASP A C 1
ATOM 1652 O O . ASP A 1 210 ? 33.378 -8.306 27.008 1.00 48.22 210 ASP A O 1
ATOM 1656 N N . GLU A 1 211 ? 33.666 -6.560 25.598 1.00 48.59 211 GLU A N 1
ATOM 1657 C CA . GLU A 1 211 ? 35.016 -6.701 25.034 1.00 48.59 211 GLU A CA 1
ATOM 1658 C C . GLU A 1 211 ? 35.584 -8.104 24.733 1.00 48.59 211 GLU A C 1
ATOM 1660 O O . GLU A 1 211 ? 36.004 -8.846 25.620 1.00 48.59 211 GLU A O 1
ATOM 1665 N N . LYS A 1 212 ? 35.860 -8.350 23.438 1.00 54.16 212 LYS A N 1
ATOM 1666 C CA . LYS A 1 212 ? 37.248 -8.465 22.931 1.00 54.16 212 LYS A CA 1
ATOM 1667 C C . LYS A 1 212 ? 37.337 -8.603 21.407 1.00 54.16 212 LYS A C 1
ATOM 1669 O O . LYS A 1 212 ? 36.745 -9.488 20.801 1.00 54.16 212 LYS A O 1
ATOM 1674 N N . ASN A 1 213 ? 38.168 -7.734 20.833 1.00 49.91 213 ASN A N 1
ATOM 1675 C CA . ASN A 1 213 ? 38.834 -7.892 19.540 1.00 49.91 213 ASN A CA 1
ATOM 1676 C C . ASN A 1 213 ? 39.751 -9.127 19.531 1.00 49.91 213 ASN A C 1
ATO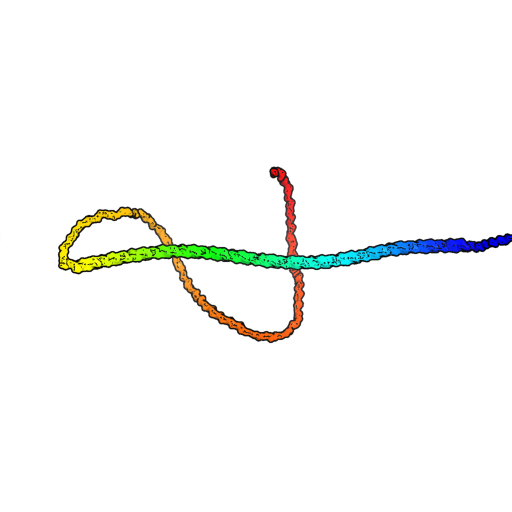M 1678 O O . ASN A 1 213 ? 40.451 -9.339 20.517 1.00 49.91 213 ASN A O 1
ATOM 1682 N N . LEU A 1 214 ? 39.813 -9.832 18.397 1.00 50.78 214 LEU A N 1
ATOM 1683 C CA . LEU A 1 214 ? 40.980 -10.532 17.816 1.00 50.78 214 LEU A CA 1
ATOM 1684 C C . LEU A 1 214 ? 40.499 -11.113 16.467 1.00 50.78 214 LEU A C 1
ATOM 1686 O O . LEU A 1 214 ? 39.565 -11.904 16.450 1.00 50.78 214 LEU A O 1
ATOM 1690 N N . GLU A 1 215 ? 40.832 -10.517 15.322 1.00 43.75 215 GLU A N 1
ATOM 1691 C CA . GLU A 1 215 ? 42.099 -10.628 14.573 1.00 43.75 215 GLU A CA 1
ATOM 1692 C C . GLU A 1 215 ? 42.043 -11.752 13.514 1.00 43.75 215 GLU A C 1
ATOM 1694 O O . GLU A 1 215 ? 41.624 -12.868 13.790 1.00 43.75 215 GLU A O 1
ATOM 1699 N N . GLU A 1 216 ? 42.455 -11.369 12.301 1.00 43.69 216 GLU A N 1
ATOM 1700 C CA . GLU A 1 216 ? 42.964 -12.182 11.184 1.00 43.69 216 GLU A CA 1
ATOM 1701 C C . GLU A 1 216 ? 42.087 -13.255 10.506 1.00 43.69 216 GLU A C 1
ATOM 1703 O O . GLU A 1 216 ? 41.901 -14.373 10.968 1.00 43.69 216 GLU A O 1
ATOM 1708 N N . GLY A 1 217 ? 41.670 -12.912 9.280 1.00 42.25 217 GLY A N 1
ATOM 1709 C CA . GLY A 1 217 ? 42.262 -13.496 8.070 1.00 42.25 217 GLY A CA 1
ATOM 1710 C C . GLY A 1 217 ? 42.079 -14.994 7.839 1.00 42.25 217 GLY A C 1
ATOM 1711 O O . GLY A 1 217 ? 42.882 -15.789 8.308 1.00 42.25 217 GLY A O 1
ATOM 1712 N N . VAL A 1 218 ? 41.132 -15.352 6.966 1.00 49.12 218 VAL A N 1
ATOM 1713 C CA . VAL A 1 218 ? 41.253 -16.545 6.116 1.00 49.12 218 VAL A CA 1
ATOM 1714 C C . VAL A 1 218 ? 40.735 -16.208 4.719 1.00 49.12 218 VAL A C 1
ATOM 1716 O O . VAL A 1 218 ? 39.625 -15.706 4.543 1.00 49.12 218 VAL A O 1
ATOM 1719 N N . GLU A 1 219 ? 41.624 -16.440 3.763 1.00 48.72 219 GLU A N 1
ATOM 1720 C CA . GLU A 1 219 ? 41.475 -16.343 2.321 1.00 48.72 219 GLU A CA 1
ATOM 1721 C C . GLU A 1 219 ? 40.564 -17.441 1.741 1.00 48.72 219 GLU A C 1
ATOM 1723 O O . GLU A 1 219 ? 40.388 -18.506 2.325 1.00 48.72 219 GLU A O 1
ATOM 1728 N N . GLU A 1 220 ? 40.094 -17.142 0.529 1.00 46.00 220 GLU A N 1
ATOM 1729 C CA . GLU A 1 220 ? 39.920 -18.060 -0.604 1.00 46.00 220 GLU A CA 1
ATOM 1730 C C . GLU A 1 220 ? 38.745 -19.058 -0.655 1.00 46.00 220 GLU A C 1
ATOM 1732 O O . GLU A 1 220 ? 38.553 -19.952 0.164 1.00 46.00 220 GLU A O 1
ATOM 1737 N N . ASP A 1 221 ? 38.014 -18.876 -1.761 1.00 48.28 221 ASP A N 1
ATOM 1738 C CA . ASP A 1 221 ? 37.529 -19.883 -2.697 1.00 48.28 221 ASP A CA 1
ATOM 1739 C C . ASP A 1 221 ? 36.600 -20.985 -2.183 1.00 48.28 221 ASP A C 1
ATOM 1741 O O . ASP A 1 221 ? 37.014 -21.996 -1.619 1.00 48.28 221 ASP A O 1
ATOM 1745 N N . ASN A 1 222 ? 35.332 -20.897 -2.601 1.00 46.28 222 ASN A N 1
ATOM 1746 C CA . ASN A 1 222 ? 34.773 -22.063 -3.274 1.00 46.28 222 ASN A CA 1
ATOM 1747 C C . ASN A 1 222 ? 33.679 -21.719 -4.288 1.00 46.28 222 ASN A C 1
ATOM 1749 O O . ASN A 1 222 ? 32.693 -21.039 -3.998 1.00 46.28 222 ASN A O 1
ATOM 1753 N N . GLU A 1 223 ? 33.898 -22.252 -5.480 1.00 51.56 223 GLU A N 1
ATOM 1754 C CA . GLU A 1 223 ? 33.039 -22.277 -6.649 1.00 51.56 223 GLU A CA 1
ATOM 1755 C C . GLU A 1 223 ? 31.704 -22.968 -6.334 1.00 51.56 223 GLU A C 1
ATOM 1757 O O . GLU A 1 223 ? 31.669 -24.081 -5.808 1.00 51.56 223 GLU A O 1
ATOM 1762 N N . GLN A 1 224 ? 30.587 -22.355 -6.727 1.00 47.09 224 GLN A N 1
ATOM 1763 C CA . GLN A 1 224 ? 29.370 -23.104 -7.041 1.00 47.09 224 GLN A CA 1
ATOM 1764 C C . GLN A 1 224 ? 28.802 -22.616 -8.370 1.00 47.09 224 GLN A C 1
ATOM 1766 O O . GLN A 1 224 ? 27.875 -21.811 -8.432 1.00 47.09 224 GLN A O 1
ATOM 1771 N N . ASP A 1 225 ? 29.384 -23.172 -9.432 1.00 49.09 225 ASP A N 1
ATOM 1772 C CA . ASP A 1 225 ? 28.682 -23.483 -10.671 1.00 49.09 225 ASP A CA 1
ATOM 1773 C C . ASP A 1 225 ? 27.458 -24.347 -10.327 1.00 49.09 225 ASP A C 1
ATOM 1775 O O . ASP A 1 225 ? 27.577 -25.506 -9.922 1.00 49.09 225 ASP A O 1
ATOM 1779 N N . LYS A 1 226 ? 26.260 -23.780 -10.481 1.00 56.34 226 LYS A N 1
ATOM 1780 C CA . LYS A 1 226 ? 25.030 -24.558 -10.625 1.00 56.34 226 LYS A CA 1
ATOM 1781 C C . LYS A 1 226 ? 24.565 -24.435 -12.065 1.00 56.34 226 LYS A C 1
ATOM 1783 O O . LYS A 1 226 ? 23.985 -23.435 -12.477 1.00 56.34 226 LYS A O 1
ATOM 1788 N N . LEU A 1 227 ? 24.896 -25.480 -12.813 1.00 49.41 227 LEU A N 1
ATOM 1789 C CA . LEU A 1 227 ? 24.272 -25.848 -14.071 1.00 49.41 227 LEU A CA 1
ATOM 1790 C C . LEU A 1 227 ? 22.829 -26.272 -13.773 1.00 49.41 227 LEU A C 1
ATOM 1792 O O . LEU A 1 227 ? 22.615 -27.337 -13.197 1.00 49.41 227 LEU A O 1
ATOM 1796 N N . ASP A 1 228 ? 21.859 -25.457 -14.174 1.00 55.41 228 ASP A N 1
ATOM 1797 C CA . ASP A 1 228 ? 20.469 -25.893 -14.289 1.00 55.41 228 ASP A CA 1
ATOM 1798 C C . ASP A 1 228 ? 20.269 -26.485 -15.695 1.00 55.41 228 ASP A C 1
ATOM 1800 O O . ASP A 1 228 ? 19.931 -25.791 -16.657 1.00 55.41 228 ASP A O 1
ATOM 1804 N N . GLU A 1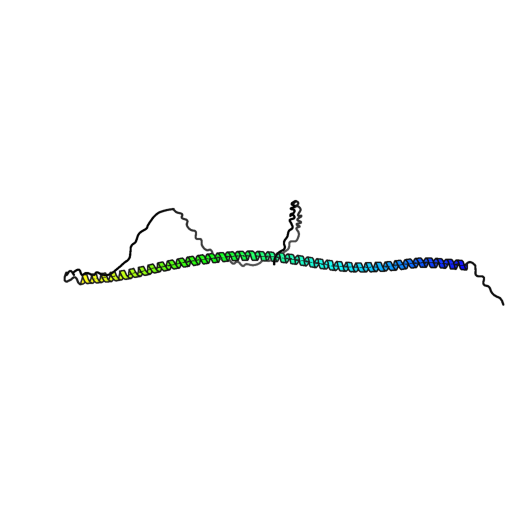 229 ? 20.538 -27.788 -15.811 1.00 53.84 229 GLU A N 1
ATOM 1805 C CA . GLU A 1 229 ? 19.874 -28.648 -16.791 1.00 53.84 229 GLU A CA 1
ATOM 1806 C C . GLU A 1 229 ? 18.498 -29.074 -16.250 1.00 53.84 229 GLU A C 1
ATOM 1808 O O . GLU A 1 229 ? 18.288 -29.197 -15.047 1.00 53.84 229 GLU A O 1
ATOM 1813 N N . ASP A 1 230 ? 17.595 -29.349 -17.190 1.00 47.62 230 ASP A N 1
ATOM 1814 C CA . ASP A 1 230 ? 16.287 -29.988 -17.030 1.00 47.62 230 ASP A CA 1
ATOM 1815 C C . ASP A 1 230 ? 15.104 -29.134 -16.549 1.00 47.62 230 ASP A C 1
ATOM 1817 O O . ASP A 1 230 ? 14.732 -29.096 -15.380 1.00 47.62 230 ASP A O 1
ATOM 1821 N N . SER A 1 231 ? 14.353 -28.616 -17.529 1.00 50.28 231 SER A N 1
ATOM 1822 C CA . SER A 1 231 ? 12.909 -28.893 -17.610 1.00 50.28 231 SER A CA 1
ATOM 1823 C C . SER A 1 231 ? 12.398 -28.749 -19.042 1.00 50.28 231 SER A C 1
ATOM 1825 O O . SER A 1 231 ? 12.026 -27.684 -19.531 1.00 50.28 231 SER A O 1
ATOM 1827 N N . LYS A 1 232 ? 12.404 -29.897 -19.715 1.00 53.31 232 LYS A N 1
ATOM 1828 C CA . LYS A 1 232 ? 11.656 -30.215 -20.928 1.00 53.31 232 LYS A CA 1
ATOM 1829 C C . LYS A 1 232 ? 10.176 -30.434 -20.573 1.00 53.31 232 LYS A C 1
ATOM 1831 O O . LYS A 1 232 ? 9.883 -31.082 -19.573 1.00 53.31 232 LYS A O 1
ATOM 1836 N N . SER A 1 233 ? 9.305 -30.099 -21.525 1.00 46.84 233 SER A N 1
ATOM 1837 C CA . SER A 1 233 ? 7.942 -30.637 -21.739 1.00 46.84 233 SER A CA 1
ATOM 1838 C C . SER A 1 233 ? 6.776 -29.946 -21.015 1.00 46.84 233 SER A C 1
ATOM 1840 O O . SER A 1 233 ? 6.416 -30.303 -19.899 1.00 46.84 233 SER A O 1
ATOM 1842 N N . ALA A 1 234 ? 6.090 -29.059 -21.738 1.00 53.66 234 ALA A N 1
ATOM 1843 C CA . ALA A 1 234 ? 4.629 -28.990 -21.722 1.00 53.66 234 ALA A CA 1
ATOM 1844 C C . ALA A 1 234 ? 4.154 -28.571 -23.122 1.00 53.66 234 ALA A C 1
ATOM 1846 O O . ALA A 1 234 ? 4.283 -27.426 -23.549 1.00 53.66 234 ALA A O 1
ATOM 1847 N N . GLU A 1 235 ? 3.729 -29.592 -23.848 1.00 45.06 235 GLU A N 1
ATOM 1848 C CA . GLU A 1 235 ? 3.047 -29.599 -25.134 1.00 45.06 235 GLU A CA 1
ATOM 1849 C C . GLU A 1 235 ? 1.545 -29.356 -24.880 1.00 45.06 235 GLU A C 1
ATOM 1851 O O . GLU A 1 235 ? 1.031 -29.896 -23.903 1.00 45.06 235 GLU A O 1
ATOM 1856 N N . LEU A 1 236 ? 0.868 -28.651 -25.805 1.00 49.66 236 LEU A N 1
ATOM 1857 C CA . LEU A 1 236 ? -0.601 -28.592 -26.006 1.00 49.66 236 LEU A CA 1
ATOM 1858 C C . LEU A 1 236 ? -1.377 -27.777 -24.933 1.00 49.66 236 LEU A C 1
ATOM 1860 O O . LEU A 1 236 ? -1.096 -27.862 -23.750 1.00 49.66 236 LEU A O 1
ATOM 1864 N N . ASP A 1 237 ? -2.294 -26.858 -25.250 1.00 53.19 237 ASP A N 1
ATOM 1865 C CA . ASP A 1 237 ? -3.405 -26.967 -26.193 1.00 53.19 237 ASP A CA 1
ATOM 1866 C C . ASP A 1 237 ? -3.697 -25.669 -26.966 1.00 53.19 237 ASP A C 1
ATOM 1868 O O . ASP A 1 237 ? -3.624 -24.548 -26.459 1.00 53.19 237 ASP A O 1
ATOM 1872 N N . LEU A 1 238 ? -4.080 -25.878 -28.224 1.00 54.97 238 LEU A N 1
ATOM 1873 C CA . LEU A 1 238 ? -4.772 -24.935 -29.089 1.00 54.97 238 LEU A CA 1
ATOM 1874 C C . LEU A 1 238 ? -6.251 -24.905 -28.683 1.00 54.97 238 LEU A C 1
ATOM 1876 O O . LEU A 1 238 ? -6.935 -25.913 -28.843 1.00 54.97 238 LEU A O 1
ATOM 1880 N N . GLU A 1 239 ? -6.771 -23.752 -28.266 1.00 52.19 239 GLU A N 1
ATOM 1881 C CA . GLU A 1 239 ? -8.203 -23.472 -28.395 1.00 52.19 239 GLU A CA 1
ATOM 1882 C C . GLU A 1 239 ? -8.407 -22.253 -29.293 1.00 52.19 239 GLU A C 1
ATOM 1884 O O . GLU A 1 239 ? -8.101 -21.106 -28.958 1.00 52.19 239 GLU A O 1
ATOM 1889 N N . GLU A 1 240 ? -8.906 -22.551 -30.490 1.00 51.69 240 GLU A N 1
ATOM 1890 C CA . GLU A 1 240 ? -9.432 -21.600 -31.451 1.00 51.69 240 GLU A CA 1
ATOM 1891 C C . GLU A 1 240 ? -10.711 -20.969 -30.883 1.00 51.69 240 GLU A C 1
ATOM 1893 O O . GLU A 1 240 ? -11.783 -21.573 -30.846 1.00 51.69 240 GLU A O 1
ATOM 1898 N N . GLY A 1 241 ? -10.596 -19.715 -30.448 1.00 47.19 241 GLY A N 1
ATOM 1899 C CA . GLY A 1 241 ? -11.726 -18.858 -30.113 1.00 47.19 241 GLY A CA 1
ATOM 1900 C C . GLY A 1 241 ? -12.481 -18.439 -31.370 1.00 47.19 241 GLY A C 1
ATOM 1901 O O . GLY A 1 241 ? -12.149 -17.445 -32.011 1.00 47.19 241 GLY A O 1
ATOM 1902 N N . SER A 1 242 ? -13.483 -19.251 -31.689 1.00 53.38 242 SER A N 1
ATOM 1903 C CA . SER A 1 242 ? -14.550 -19.097 -32.672 1.00 53.38 242 SER A CA 1
ATOM 1904 C C . SER A 1 242 ? -14.950 -17.658 -33.016 1.00 53.38 242 SER A C 1
ATOM 1906 O O . SER A 1 242 ? -15.346 -16.856 -32.173 1.00 53.38 242 SER A O 1
ATOM 1908 N N . LEU A 1 243 ? -14.991 -17.429 -34.326 1.00 52.69 243 LEU A N 1
ATOM 1909 C CA . LEU A 1 243 ? -15.801 -16.433 -35.012 1.00 52.69 243 LEU A CA 1
ATOM 1910 C C . LEU A 1 243 ? -17.263 -16.466 -34.534 1.00 52.69 243 LEU A C 1
ATOM 1912 O O . LEU A 1 243 ? -17.908 -17.514 -34.518 1.00 52.69 243 LEU A O 1
ATOM 1916 N N . GLY A 1 244 ? -17.791 -15.287 -34.239 1.00 49.00 244 GLY A N 1
ATOM 1917 C CA . GLY A 1 244 ? -19.210 -14.965 -34.150 1.00 49.00 244 GLY A CA 1
ATOM 1918 C C . GLY A 1 244 ? -19.284 -13.455 -33.957 1.00 49.00 244 GLY A C 1
ATOM 1919 O O . GLY A 1 244 ? -18.646 -12.923 -33.062 1.00 49.00 244 GLY A O 1
ATOM 1920 N N . GLY A 1 245 ? -19.938 -12.657 -34.778 1.00 48.50 245 GLY A N 1
ATOM 1921 C CA . GLY A 1 245 ? -20.924 -12.895 -35.812 1.00 48.50 245 GLY A CA 1
ATOM 1922 C C . GLY A 1 245 ? -21.688 -11.578 -35.894 1.00 48.50 245 GLY A C 1
ATOM 1923 O O . GLY A 1 245 ? -22.090 -11.038 -34.864 1.00 48.50 245 GLY A O 1
ATOM 1924 N N . ASP A 1 246 ? -21.795 -11.032 -37.098 1.00 51.84 246 ASP A N 1
ATOM 1925 C CA . ASP A 1 246 ? -22.531 -9.812 -37.415 1.00 51.84 246 ASP A CA 1
ATOM 1926 C C . ASP A 1 246 ? -23.942 -9.797 -36.805 1.00 51.84 246 ASP A C 1
ATOM 1928 O O . ASP A 1 246 ? -24.636 -10.816 -36.849 1.00 51.84 246 ASP A O 1
ATOM 1932 N N . ASN A 1 247 ? -24.405 -8.626 -36.342 1.00 47.34 247 ASN A N 1
ATOM 1933 C CA . ASN A 1 247 ? -25.536 -7.898 -36.948 1.00 47.34 247 ASN A CA 1
ATOM 1934 C C . ASN A 1 247 ? -26.227 -6.889 -35.998 1.00 47.34 247 ASN A C 1
ATOM 1936 O O . ASN A 1 247 ? -26.914 -7.277 -35.061 1.00 47.34 247 ASN A O 1
ATOM 1940 N N . ASN A 1 248 ? -26.178 -5.618 -36.422 1.00 45.59 248 ASN A N 1
ATOM 1941 C CA . ASN A 1 248 ? -27.343 -4.801 -36.810 1.00 45.59 248 ASN A CA 1
ATOM 1942 C C . ASN A 1 248 ? -28.110 -3.930 -35.777 1.00 45.59 248 ASN A C 1
ATOM 1944 O O . ASN A 1 248 ? -28.340 -4.318 -34.638 1.00 45.59 248 ASN A O 1
ATOM 1948 N N . GLN A 1 249 ? -28.598 -2.803 -36.333 1.00 49.34 249 GLN A N 1
ATOM 1949 C CA . GLN A 1 249 ? -29.579 -1.790 -35.882 1.00 49.34 249 GLN A CA 1
ATOM 1950 C C . GLN A 1 249 ? -29.039 -0.666 -34.977 1.00 49.34 249 GLN A C 1
ATOM 1952 O O . GLN A 1 249 ? -28.572 -0.916 -33.877 1.00 49.34 249 GLN A O 1
ATOM 1957 N N . GLU A 1 250 ? -28.972 0.613 -35.377 1.00 56.84 250 GLU A N 1
ATOM 1958 C CA . GLU A 1 250 ? -29.921 1.480 -36.119 1.00 56.84 250 GLU A CA 1
ATOM 1959 C C . GLU A 1 250 ? -31.303 1.568 -35.448 1.00 56.84 250 GLU A C 1
ATOM 1961 O O . GLU A 1 250 ? -32.181 0.772 -35.764 1.00 56.84 250 GLU A O 1
ATOM 1966 N N . ALA A 1 251 ? -31.476 2.528 -34.523 1.00 61.06 251 ALA A N 1
ATOM 1967 C CA . ALA A 1 251 ? -32.636 3.435 -34.387 1.00 61.06 251 ALA A CA 1
ATOM 1968 C C . ALA A 1 251 ? -32.716 4.095 -32.986 1.00 61.06 251 ALA A C 1
ATOM 1970 O O . ALA A 1 251 ? -32.543 3.412 -31.982 1.00 61.06 251 ALA A O 1
ATOM 1971 N N . ALA A 1 252 ? -33.117 5.380 -32.979 1.00 60.53 252 ALA A N 1
ATOM 1972 C CA . ALA A 1 252 ? -33.539 6.247 -31.854 1.00 60.53 252 ALA A CA 1
ATOM 1973 C C . ALA A 1 252 ? -32.412 6.713 -30.898 1.00 60.53 252 ALA A C 1
ATOM 1975 O O . ALA A 1 252 ? -31.642 5.896 -30.415 1.00 60.53 252 ALA A O 1
ATOM 1976 N N . GLU A 1 253 ? -32.198 7.994 -30.579 1.00 53.03 253 GLU A N 1
ATOM 1977 C CA . GLU A 1 253 ? -32.956 9.258 -30.690 1.00 53.03 253 GLU A CA 1
ATOM 1978 C C . GLU A 1 253 ? -32.029 10.423 -31.086 1.00 53.03 253 GLU A C 1
ATOM 1980 O O . GLU A 1 253 ? -30.809 10.340 -30.804 1.00 53.03 253 GLU A O 1
#

Foldseek 3Di:
DDDDDDDDPPCVVVVVVVVVVVVVVVVVVVVVVVVVVVVVVVVVVVVVVVVVVVVVVVVVVVVVVVVVVVVVVVVVVVVVVVVVVVVVVVVVVVVVVVVVVVVVVVVVVVVVVVVVVVVVVVVVVVVVVVVVVVVVVVVVVVVVVVVVVCCVVVVPDDDDDDDDDDDDDDDDDDDDDDDDDDDDDDDDDDDDDDDDDDDDDDDDDDDDDDDDDDDDDDDDDDDDDDDDDDDDDDDDDDDDPDDDDDDDDDDDD

Secondary structure (DSSP, 8-state):
---------TTHHHHHHHHHHHHHHHHHHHHHHHHHHHHHHHHHHHHHHHHHHHHHHHHHHHHHHHHHHHHHHHHHHHHHHHHHHHHHHHHHHHHHHHHHHHHHHHHHHHHHHHHHHHHHHHHHHHHHHHHHHHHHHHHHHHHHHHHHHHHHHH-SS----PPP-----------------------------------------------------------------------------------------